Protein AF-A0A0F2L4U0-F1 (afdb_monomer_lite)

pLDDT: mean 72.51, std 15.48, range [30.36, 92.69]

Foldseek 3Di:
DADPVPRDPQWDDDPQWIARPPPRDTPDGDPPDPDPDDDDDDDDDDPDPCVVVVVVVVVVVVVPVPDPDDPVVVVVVVVVVVVVVVVVVLLVVLLVLLVVLCVVVVHDCVLSVQLNVQLVVLQVVCVVVVHDDPSNLSSLLSSVLSCQAVLAQDDSVNSVVVCVVVVDDDDPVSSVVSNVVSPRDHDPLSNVLNNLLVVCCVPPPPCSVVVSVVVNVVVVVVVVVD

Secondary structure (DSSP, 8-state):
---TTT----EEEETTEEEETTT--EEEE---------PPP--S------HHHHHHHHHHHHT-TT----HHHHHHHHHHHHHHHHHHHHHHHHHHHHHHHHHHTT--HHHHHHHHHHHHHHHHHHHHTT----HHHHHHHHHHHHHHHTT-S--HHHHHHHHHHTT----HHHHHHHHHHHT----HHHHHHHHHHHHHHHHHGGGHHHHHHHHHHHHHHHHT--

Radius of gyration: 28.31 Å; chains: 1; bounding box: 65×51×81 Å

Structure (mmCIF, N/CA/C/O backbone):
data_AF-A0A0F2L4U0-F1
#
_entry.id   AF-A0A0F2L4U0-F1
#
loop_
_atom_site.group_PDB
_atom_site.id
_atom_site.type_symbol
_atom_site.label_atom_id
_atom_site.label_alt_id
_atom_site.label_comp_id
_atom_site.label_asym_id
_atom_site.label_entity_id
_atom_site.label_seq_id
_atom_site.pdbx_PDB_ins_code
_atom_site.Cartn_x
_atom_site.Cartn_y
_atom_site.Cartn_z
_atom_site.occupancy
_atom_site.B_iso_or_equiv
_atom_site.auth_seq_id
_atom_site.auth_comp_id
_atom_site.auth_asym_id
_atom_site.auth_atom_id
_atom_site.pdbx_PDB_model_num
ATOM 1 N N . MET A 1 1 ? -24.980 24.836 -33.279 1.00 62.53 1 MET A N 1
ATOM 2 C CA . MET A 1 1 ? -24.714 24.004 -32.081 1.00 62.53 1 MET A CA 1
ATOM 3 C C . MET A 1 1 ? -26.030 23.866 -31.311 1.00 62.53 1 MET A C 1
ATOM 5 O O . MET A 1 1 ? -26.789 24.826 -31.326 1.00 62.53 1 MET A O 1
ATOM 9 N N . LYS A 1 2 ? -26.363 22.704 -30.733 1.00 71.06 2 LYS A N 1
ATOM 10 C CA . LYS A 1 2 ? -27.564 22.534 -29.884 1.00 71.06 2 LYS A CA 1
ATOM 11 C C . LYS A 1 2 ? -27.127 22.334 -28.439 1.00 71.06 2 LYS A C 1
ATOM 13 O O . LYS A 1 2 ? -26.113 21.680 -28.207 1.00 71.06 2 LYS A O 1
ATOM 18 N N . CYS A 1 3 ? -27.866 22.897 -27.492 1.00 70.38 3 CYS A N 1
ATOM 19 C CA . CYS A 1 3 ? -27.569 22.736 -26.079 1.00 70.38 3 CYS A CA 1
ATOM 20 C C . CYS A 1 3 ? -27.721 21.251 -25.702 1.00 70.38 3 CYS A C 1
ATOM 22 O O . CYS A 1 3 ? -28.792 20.691 -25.938 1.00 70.38 3 CYS A O 1
ATOM 24 N N . PRO A 1 4 ? -26.703 20.600 -25.115 1.00 67.50 4 PRO A N 1
ATOM 25 C CA . PRO A 1 4 ? -26.786 19.194 -24.718 1.00 67.50 4 PRO A CA 1
ATOM 26 C C . PRO A 1 4 ? -27.789 18.953 -23.581 1.00 67.50 4 PRO A C 1
ATOM 28 O O . PRO A 1 4 ? -28.214 17.821 -23.384 1.00 67.50 4 PRO A O 1
ATOM 31 N N . TYR A 1 5 ? -28.184 20.006 -22.858 1.00 69.56 5 TYR A N 1
ATOM 32 C CA . TYR A 1 5 ? -29.100 19.907 -21.723 1.00 69.56 5 TYR A CA 1
ATOM 33 C C . TYR A 1 5 ? -30.570 20.106 -22.112 1.00 69.56 5 TYR A C 1
ATOM 35 O O . TYR A 1 5 ? -31.422 19.360 -21.645 1.00 69.56 5 TYR A O 1
ATOM 43 N N . CYS A 1 6 ? -30.883 21.080 -22.975 1.00 77.94 6 CYS A N 1
ATOM 44 C CA . CYS A 1 6 ? -32.271 21.386 -23.358 1.00 77.94 6 CYS A CA 1
ATOM 45 C C . CYS A 1 6 ? -32.578 21.199 -24.853 1.00 77.94 6 CYS A C 1
ATOM 47 O O . CYS A 1 6 ? -33.705 21.419 -25.285 1.00 77.94 6 CYS A O 1
ATOM 49 N N . GLY A 1 7 ? -31.585 20.849 -25.674 1.00 73.75 7 GLY A N 1
ATOM 50 C CA . GLY A 1 7 ? -31.742 20.653 -27.118 1.00 73.75 7 GLY A CA 1
ATOM 51 C C . GLY A 1 7 ? -31.930 21.935 -27.940 1.00 73.75 7 GLY A C 1
ATOM 52 O O . GLY A 1 7 ? -31.966 21.856 -29.171 1.00 73.75 7 GLY A O 1
ATOM 53 N N . SER A 1 8 ? -32.017 23.109 -27.301 1.00 78.12 8 SER A N 1
ATOM 54 C CA . SER A 1 8 ? -32.218 24.385 -27.994 1.00 78.12 8 SER A CA 1
ATOM 55 C C . SER A 1 8 ? -31.032 24.751 -28.888 1.00 78.12 8 SER A C 1
ATOM 57 O O . SER A 1 8 ? -29.870 24.584 -28.516 1.00 78.12 8 SER A O 1
ATOM 59 N N . SER A 1 9 ? -31.325 25.285 -30.074 1.00 79.81 9 SER A N 1
ATOM 60 C CA . SER A 1 9 ? -30.334 25.834 -31.004 1.00 79.81 9 SER A CA 1
ATOM 61 C C . SER A 1 9 ? -29.998 27.306 -30.740 1.00 79.81 9 SER A C 1
ATOM 63 O O . SER A 1 9 ? -29.170 27.871 -31.453 1.00 79.81 9 SER A O 1
ATOM 65 N N . ARG A 1 10 ? -30.637 27.944 -29.750 1.00 76.50 10 ARG A N 1
ATOM 66 C CA . ARG A 1 10 ? -30.435 29.358 -29.401 1.00 76.50 10 ARG A CA 1
ATOM 67 C C . ARG A 1 10 ? -29.317 29.497 -28.368 1.00 76.50 10 ARG A C 1
ATOM 69 O O . ARG A 1 10 ? -29.546 29.493 -27.157 1.00 76.50 10 ARG A O 1
ATOM 76 N N . ILE A 1 11 ? -28.090 29.583 -28.869 1.00 80.69 11 ILE A N 1
ATOM 77 C CA . ILE A 1 11 ? -26.868 29.767 -28.079 1.00 80.69 11 ILE A CA 1
ATOM 78 C C . ILE A 1 11 ? -26.208 31.071 -28.526 1.00 80.69 11 ILE A C 1
ATOM 80 O O . ILE A 1 11 ? -26.081 31.306 -29.726 1.00 80.69 11 ILE A O 1
ATOM 84 N N . ILE A 1 12 ? -25.804 31.902 -27.566 1.00 80.06 12 ILE A N 1
ATOM 85 C CA . ILE A 1 12 ? -25.093 33.166 -27.797 1.00 80.06 12 ILE A CA 1
ATOM 86 C C . ILE A 1 12 ? -23.721 33.139 -27.139 1.00 80.06 12 ILE A C 1
ATOM 88 O O . ILE A 1 12 ? -23.516 32.461 -26.134 1.00 80.06 12 ILE A O 1
ATOM 92 N N . GLU A 1 13 ? -22.786 33.890 -27.706 1.00 75.88 13 GLU A N 1
ATOM 93 C CA . GLU A 1 13 ? -21.463 34.102 -27.130 1.00 75.88 13 GLU A CA 1
ATOM 94 C C . GLU A 1 13 ? -21.464 35.388 -26.302 1.00 75.88 13 GLU A C 1
ATOM 96 O O . GLU A 1 13 ? -21.873 36.445 -26.791 1.00 75.88 13 GLU A O 1
ATOM 101 N N . ARG A 1 14 ? -21.026 35.300 -25.045 1.00 70.25 14 ARG A N 1
ATOM 102 C CA . ARG A 1 14 ? -20.743 36.460 -24.192 1.00 70.25 14 ARG A CA 1
ATOM 103 C C . ARG A 1 14 ? -19.475 36.199 -23.391 1.00 70.25 14 ARG A C 1
ATOM 105 O O . ARG A 1 14 ? -19.330 35.130 -22.807 1.00 70.25 14 ARG A O 1
ATOM 112 N N . ASP A 1 15 ? -18.561 37.164 -23.403 1.00 63.53 15 ASP A N 1
ATOM 113 C CA . ASP A 1 15 ? -17.305 37.148 -22.640 1.00 63.53 15 ASP A CA 1
ATOM 114 C C . ASP A 1 15 ? -16.473 35.857 -22.816 1.00 63.53 15 ASP A C 1
ATOM 116 O O . ASP A 1 15 ? -15.934 35.297 -21.863 1.00 63.53 15 ASP A O 1
ATOM 120 N N . GLY A 1 16 ? -16.386 35.355 -24.056 1.00 65.19 16 GLY A N 1
ATOM 121 C CA . GLY A 1 16 ? -15.606 34.157 -24.403 1.00 65.19 16 GLY A CA 1
ATOM 122 C C . GLY A 1 16 ? -16.233 32.832 -23.956 1.00 65.19 16 GLY A C 1
ATOM 123 O O . GLY A 1 16 ? -15.560 31.795 -23.942 1.00 65.19 16 GLY A O 1
ATOM 124 N N . GLN A 1 17 ? -17.514 32.849 -23.580 1.00 69.69 17 GLN A N 1
ATOM 125 C CA . GLN A 1 17 ? -18.285 31.677 -23.179 1.00 69.69 17 GLN A CA 1
ATOM 126 C C . GLN A 1 17 ? -19.559 31.550 -24.020 1.00 69.69 17 GLN A C 1
ATOM 128 O O . GLN A 1 17 ? -20.260 32.531 -24.281 1.00 69.69 17 GLN A O 1
ATOM 133 N N . TYR A 1 18 ? -19.891 30.320 -24.417 1.00 77.62 18 TYR A N 1
ATOM 134 C CA . TYR A 1 18 ? -21.170 30.025 -25.058 1.00 77.62 18 TYR A CA 1
ATOM 135 C C . TYR A 1 18 ? -22.242 29.761 -24.007 1.00 77.62 18 TYR A C 1
ATOM 137 O O . TYR A 1 18 ? -22.117 28.847 -23.189 1.00 77.62 18 TYR A O 1
ATOM 145 N N . VAL A 1 19 ? -23.319 30.538 -24.057 1.00 76.38 19 VAL A N 1
ATOM 146 C CA . VAL A 1 19 ? -24.446 30.448 -23.128 1.00 76.38 19 VAL A CA 1
ATOM 147 C C . VAL A 1 19 ? -25.712 30.130 -23.908 1.00 76.38 19 VAL A C 1
ATOM 149 O O . VAL A 1 19 ? -26.048 30.792 -24.892 1.00 76.38 19 VAL A O 1
ATOM 152 N N . CYS A 1 20 ? -26.435 29.099 -23.478 1.00 82.12 20 CYS A N 1
ATOM 153 C CA . CYS A 1 20 ? -27.761 28.830 -24.020 1.00 82.12 20 CYS A CA 1
ATOM 154 C C . CYS A 1 20 ? -28.767 29.822 -23.429 1.00 82.12 20 CYS A C 1
ATOM 156 O O . CYS A 1 20 ? -28.905 29.889 -22.211 1.00 82.12 20 CYS A O 1
ATOM 158 N N . ILE A 1 21 ? -29.491 30.555 -24.278 1.00 79.94 21 ILE A N 1
ATOM 159 C CA . ILE A 1 21 ? -30.465 31.560 -23.817 1.00 79.94 21 ILE A CA 1
ATOM 160 C C . ILE A 1 21 ? -31.602 30.892 -23.037 1.00 79.94 21 ILE A C 1
ATOM 162 O O . ILE A 1 21 ? -32.032 31.404 -22.010 1.00 79.94 21 ILE A O 1
ATOM 166 N N . ASP A 1 22 ? -32.062 29.730 -23.503 1.00 74.81 22 ASP A N 1
ATOM 167 C CA . ASP A 1 22 ? -33.310 29.142 -23.012 1.00 74.81 22 ASP A CA 1
ATOM 168 C C . ASP A 1 22 ? -33.152 28.381 -21.685 1.00 74.81 22 ASP A C 1
ATOM 170 O O . ASP A 1 22 ? -34.122 28.221 -20.953 1.00 74.81 22 ASP A O 1
ATOM 174 N N . CYS A 1 23 ? -31.949 27.900 -21.356 1.00 77.31 23 CYS A N 1
ATOM 175 C CA . CYS A 1 23 ? -31.693 27.179 -20.096 1.00 77.31 23 CYS A CA 1
ATOM 176 C C . CYS A 1 23 ? -30.562 27.780 -19.252 1.00 77.31 23 CYS A C 1
ATOM 178 O O . CYS A 1 23 ? -30.191 27.201 -18.235 1.00 77.31 23 CYS A O 1
ATOM 180 N N . ALA A 1 24 ? -29.996 28.911 -19.688 1.00 74.56 24 ALA A N 1
ATOM 181 C CA . ALA A 1 24 ? -28.894 29.628 -19.045 1.00 74.56 24 ALA A CA 1
ATOM 182 C C . ALA A 1 24 ? -27.635 28.782 -18.757 1.00 74.56 24 ALA A C 1
ATOM 184 O O . ALA A 1 24 ? -26.745 29.215 -18.025 1.00 74.56 24 ALA A O 1
ATOM 185 N N . SER A 1 25 ? -27.519 27.584 -19.340 1.00 70.62 25 SER A N 1
ATOM 186 C CA . SER A 1 25 ? -26.360 26.722 -19.133 1.00 70.62 25 SER A CA 1
ATOM 187 C C . SER A 1 25 ? -25.150 27.280 -19.880 1.00 70.62 25 SER A C 1
ATOM 189 O O . SER A 1 25 ? -25.205 27.465 -21.103 1.00 70.62 25 SER A O 1
ATOM 191 N N . VAL A 1 26 ? -24.053 27.495 -19.156 1.00 72.19 26 VAL A N 1
ATOM 192 C CA . VAL A 1 26 ? -22.752 27.869 -19.716 1.00 72.19 26 VAL A CA 1
ATOM 193 C C . VAL A 1 26 ? -22.072 26.609 -20.250 1.00 72.19 26 VAL A C 1
ATOM 195 O O . VAL A 1 26 ? -21.791 25.675 -19.502 1.00 72.19 26 VAL A O 1
ATOM 198 N N . LEU A 1 27 ? -21.821 26.563 -21.556 1.00 70.12 27 LEU A N 1
ATOM 199 C CA . LEU A 1 27 ? -21.337 25.376 -22.273 1.00 70.12 27 LEU A CA 1
ATOM 200 C C . LEU A 1 27 ? -19.794 25.289 -22.341 1.00 70.12 27 LEU A C 1
ATOM 202 O O . LEU A 1 27 ? -19.257 24.384 -22.976 1.00 70.12 27 LEU A O 1
ATOM 206 N N . SER A 1 28 ? -19.099 26.153 -21.589 1.00 60.34 28 SER A N 1
ATOM 207 C CA . SER A 1 28 ? -17.636 26.319 -21.455 1.00 60.34 28 SER A CA 1
ATOM 208 C C . SER A 1 28 ? -16.923 27.096 -22.577 1.00 60.34 28 SER A C 1
ATOM 210 O O . SER A 1 28 ? -17.498 27.384 -23.627 1.00 60.34 28 SER A O 1
ATOM 212 N N . SER A 1 29 ? -15.705 27.549 -22.253 1.00 47.72 29 SER A N 1
ATOM 213 C CA . SER A 1 29 ? -14.960 28.642 -22.888 1.00 47.72 29 SER A CA 1
ATOM 214 C C . SER A 1 29 ? -14.299 28.275 -24.213 1.00 47.72 29 SER A C 1
ATOM 216 O O . SER A 1 29 ? -13.839 27.149 -24.407 1.00 47.72 29 SER A O 1
ATOM 218 N N . VAL A 1 30 ? -14.171 29.276 -25.085 1.00 42.69 30 VAL A N 1
ATOM 219 C CA . VAL A 1 30 ? -13.454 29.188 -26.361 1.00 42.69 30 VAL A CA 1
ATOM 220 C C . VAL A 1 30 ? -11.962 28.948 -26.103 1.00 42.69 30 VAL A C 1
ATOM 222 O O . VAL A 1 30 ? -11.174 29.880 -25.972 1.00 42.69 30 VAL A O 1
ATOM 225 N N . TYR A 1 31 ? -11.540 27.685 -26.051 1.00 37.88 31 TYR A N 1
ATOM 226 C CA . TYR A 1 31 ? -10.169 27.359 -26.426 1.00 37.88 31 TYR A CA 1
ATOM 227 C C . TYR A 1 31 ? -10.103 27.423 -27.949 1.00 37.88 31 TYR A C 1
ATOM 229 O O . TYR A 1 31 ? -10.535 26.500 -28.640 1.00 37.88 31 TYR A O 1
ATOM 237 N N . VAL A 1 32 ? -9.579 28.537 -28.465 1.00 41.19 32 VAL A N 1
ATOM 238 C CA . VAL A 1 32 ? -9.127 28.634 -29.853 1.00 41.19 32 VAL A CA 1
ATOM 239 C C . VAL A 1 32 ? -7.965 27.656 -29.999 1.00 41.19 32 VAL A C 1
ATOM 241 O O . VAL A 1 32 ? -6.822 27.961 -29.674 1.00 41.19 32 VAL A O 1
ATOM 244 N N . TYR A 1 33 ? -8.266 26.441 -30.442 1.00 33.91 33 TYR A N 1
ATOM 245 C CA . TYR A 1 33 ? -7.286 25.695 -31.206 1.00 33.91 33 TYR A CA 1
ATOM 246 C C . TYR A 1 33 ? -7.285 26.311 -32.598 1.00 33.91 33 TYR A C 1
ATOM 248 O O . TYR A 1 33 ? -8.273 26.193 -33.325 1.00 33.91 33 TYR A O 1
ATOM 256 N N . ASP A 1 34 ? -6.172 26.944 -32.965 1.00 33.03 34 ASP A N 1
ATOM 257 C CA . ASP A 1 34 ? -5.812 27.096 -34.368 1.00 33.03 34 ASP A CA 1
ATOM 258 C C . ASP A 1 34 ? -5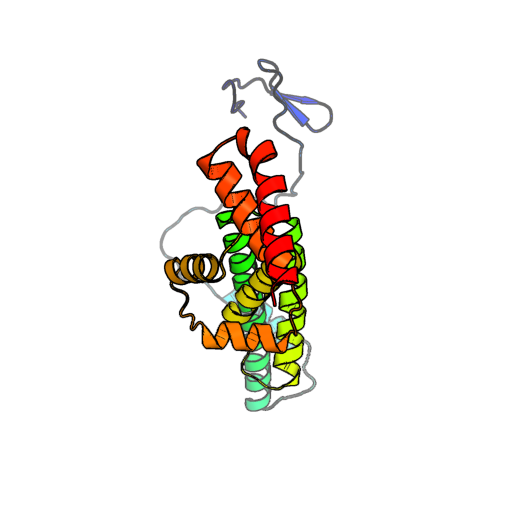.845 25.701 -34.992 1.00 33.03 34 ASP A C 1
ATOM 260 O O . ASP A 1 34 ? -4.987 24.843 -34.767 1.00 33.03 34 ASP A O 1
ATOM 264 N N . THR A 1 35 ? -6.921 25.448 -35.723 1.00 36.53 35 THR A N 1
ATOM 265 C CA . THR A 1 35 ? -7.100 24.242 -36.504 1.00 36.53 35 THR A CA 1
ATOM 266 C C . THR A 1 35 ? -6.466 24.499 -37.860 1.00 36.53 35 THR A C 1
ATOM 268 O O . THR A 1 35 ? -7.042 25.160 -38.719 1.00 36.53 35 THR A O 1
ATOM 271 N N . TYR A 1 36 ? -5.315 23.872 -38.110 1.00 30.36 36 TYR A N 1
ATOM 272 C CA . TYR A 1 36 ? -5.173 23.239 -39.415 1.00 30.36 36 TYR A CA 1
ATOM 273 C C . TYR A 1 36 ? -6.180 22.089 -39.444 1.00 30.36 36 TYR A C 1
ATOM 275 O O . TYR A 1 36 ? -5.944 20.983 -38.964 1.00 30.36 36 TYR A O 1
ATOM 283 N N . THR A 1 37 ? -7.364 22.428 -39.936 1.00 40.00 37 THR A N 1
ATOM 284 C CA . THR A 1 37 ? -8.331 21.498 -40.494 1.00 40.00 37 THR A CA 1
ATOM 285 C C . THR A 1 37 ? -7.631 20.689 -41.577 1.00 40.00 37 THR A C 1
ATOM 287 O O . THR A 1 37 ? -7.083 21.274 -42.498 1.00 40.00 37 THR A O 1
ATOM 290 N N . GLN A 1 38 ? -7.669 19.362 -41.489 1.00 32.50 38 GLN A N 1
ATOM 291 C CA . GLN A 1 38 ? -8.234 18.540 -42.558 1.00 32.50 38 GLN A CA 1
ATOM 292 C C . GLN A 1 38 ? -8.811 17.271 -41.937 1.00 32.50 38 GLN A C 1
ATOM 294 O O . GLN A 1 38 ? -8.172 16.577 -41.149 1.00 32.50 38 GLN A O 1
ATOM 299 N N . ALA A 1 39 ? -10.077 17.043 -42.264 1.00 33.19 39 ALA A N 1
ATOM 300 C CA . ALA A 1 39 ? -10.832 15.858 -41.934 1.00 33.19 39 ALA A CA 1
ATOM 301 C C . ALA A 1 39 ? -10.110 14.596 -42.420 1.00 33.19 39 ALA A C 1
ATOM 303 O O . ALA A 1 39 ? -9.600 14.557 -43.538 1.00 33.19 39 ALA A O 1
ATOM 304 N N . SER A 1 40 ? -10.145 13.545 -41.607 1.00 35.88 40 SER A N 1
ATOM 305 C CA . SER A 1 40 ? -9.952 12.186 -42.099 1.00 35.88 40 SER A CA 1
ATOM 306 C C . SER A 1 40 ? -11.183 11.786 -42.915 1.00 35.88 40 SER A C 1
ATOM 308 O O . SER A 1 40 ? -12.285 11.784 -42.356 1.00 35.88 40 SER A O 1
ATOM 310 N N . PRO A 1 41 ? -11.049 11.364 -44.179 1.00 38.88 41 PRO A N 1
ATOM 311 C CA . PRO A 1 41 ? -11.976 10.400 -44.723 1.00 38.88 41 PRO A CA 1
ATOM 312 C C . PRO A 1 41 ? -11.525 9.015 -44.245 1.00 38.88 41 PRO A C 1
ATOM 314 O O . PRO A 1 41 ? -10.389 8.597 -44.460 1.00 38.88 41 PRO A O 1
ATOM 317 N N . LEU A 1 42 ? -12.419 8.299 -43.566 1.00 49.62 42 LEU A N 1
ATOM 318 C CA . LEU A 1 42 ? -12.318 6.848 -43.465 1.00 49.62 42 LEU A CA 1
ATOM 319 C C . LEU A 1 42 ? -12.436 6.288 -44.886 1.00 49.62 42 LEU A C 1
ATOM 321 O O . LEU A 1 42 ? -13.525 6.298 -45.455 1.00 49.62 42 LEU A O 1
ATOM 325 N N . TYR A 1 43 ? -11.326 5.799 -45.433 1.00 31.36 43 TYR A N 1
ATOM 326 C CA . TYR A 1 43 ? -11.332 4.802 -46.493 1.00 31.36 43 TYR A CA 1
ATOM 327 C C . TYR A 1 43 ? -10.451 3.625 -46.091 1.00 31.36 43 TYR A C 1
ATOM 329 O O . TYR A 1 43 ? -9.381 3.772 -45.502 1.00 31.36 43 TYR A O 1
ATOM 337 N N . ASN A 1 44 ? -11.002 2.448 -46.361 1.00 46.00 44 ASN A N 1
ATOM 338 C CA . ASN A 1 44 ? -10.378 1.151 -46.211 1.00 46.00 44 ASN A CA 1
ATOM 339 C C . ASN A 1 44 ? -9.113 1.043 -47.074 1.00 46.00 44 ASN A C 1
ATOM 341 O O . ASN A 1 44 ? -9.054 1.635 -48.146 1.00 46.00 44 ASN A O 1
ATOM 345 N N . SER A 1 45 ? -8.180 0.211 -46.595 1.00 48.12 45 SER A N 1
ATOM 346 C CA . SER A 1 45 ? -6.993 -0.305 -47.291 1.00 48.12 45 SER A CA 1
ATOM 347 C C . SER A 1 45 ? -6.063 0.743 -47.903 1.00 48.12 45 SER A C 1
ATOM 349 O O . SER A 1 45 ? -6.200 1.057 -49.073 1.00 48.12 45 SER A O 1
ATOM 351 N N . ASP A 1 46 ? -5.060 1.170 -47.140 1.00 38.12 46 ASP A N 1
ATOM 352 C CA . ASP A 1 46 ? -3.749 1.532 -47.680 1.00 38.12 46 ASP A CA 1
ATOM 353 C C . ASP A 1 46 ? -2.693 1.246 -46.608 1.00 38.12 46 ASP A C 1
ATOM 355 O O . ASP A 1 46 ? -2.905 1.476 -45.412 1.00 38.12 46 ASP A O 1
ATOM 359 N N . GLU A 1 47 ? -1.580 0.652 -47.027 1.00 44.81 47 GLU A N 1
ATOM 360 C CA . GLU A 1 47 ? -0.428 0.375 -46.178 1.00 44.81 47 GLU A CA 1
ATOM 361 C C . GLU A 1 47 ? 0.004 1.646 -45.439 1.00 44.81 47 GLU A C 1
ATOM 363 O O . GLU A 1 47 ? 0.110 2.727 -46.017 1.00 44.81 47 GLU A O 1
ATOM 368 N N . ILE A 1 48 ? 0.263 1.518 -44.137 1.00 43.62 48 ILE A N 1
ATOM 369 C CA . ILE A 1 48 ? 0.770 2.617 -43.316 1.00 43.62 48 ILE A CA 1
ATOM 370 C C . ILE A 1 48 ? 2.134 3.027 -43.886 1.00 43.62 48 ILE A C 1
ATOM 372 O O . ILE A 1 48 ? 3.134 2.354 -43.632 1.00 43.62 48 ILE A O 1
ATOM 376 N N . ASP A 1 49 ? 2.192 4.128 -44.639 1.00 50.84 49 ASP A N 1
ATOM 377 C CA . ASP A 1 49 ? 3.459 4.658 -45.129 1.00 50.84 49 ASP A CA 1
ATOM 378 C C . ASP A 1 49 ? 4.273 5.201 -43.943 1.00 50.84 49 ASP A C 1
ATOM 380 O O . ASP A 1 49 ? 4.008 6.259 -43.368 1.00 50.84 49 ASP A O 1
ATOM 384 N N . LEU A 1 50 ? 5.281 4.423 -43.546 1.00 51.88 50 LEU A N 1
ATOM 385 C CA . LEU A 1 50 ? 6.208 4.724 -42.456 1.00 51.88 50 LEU A CA 1
ATOM 386 C C . LEU A 1 50 ? 7.206 5.834 -42.825 1.00 51.88 50 LEU A C 1
ATOM 388 O O . LEU A 1 50 ? 8.020 6.232 -41.981 1.00 51.88 50 LEU A O 1
ATOM 392 N N . SER A 1 51 ? 7.196 6.342 -44.061 1.00 57.97 51 SER A N 1
ATOM 393 C CA . SER A 1 51 ? 8.150 7.341 -44.547 1.00 57.97 51 SER A CA 1
ATOM 394 C C . SER A 1 51 ? 8.237 8.643 -43.714 1.00 57.97 51 SER A C 1
ATOM 396 O O . SER A 1 51 ? 9.345 9.183 -43.609 1.00 57.97 51 SER A O 1
ATOM 398 N N . PRO A 1 52 ? 7.198 9.129 -42.995 1.00 56.56 52 PRO A N 1
ATOM 399 C CA . PRO A 1 52 ? 7.328 10.264 -42.071 1.00 56.56 52 PRO A CA 1
ATOM 400 C C . PRO A 1 52 ? 8.169 9.936 -40.825 1.00 56.56 52 PRO A C 1
ATOM 402 O O . PRO A 1 52 ? 8.974 10.759 -40.376 1.00 56.56 52 PRO A O 1
ATOM 405 N N . ILE A 1 53 ? 8.039 8.713 -40.295 1.00 55.47 53 ILE A N 1
ATOM 406 C CA . ILE A 1 53 ? 8.841 8.214 -39.167 1.00 55.47 53 ILE A CA 1
ATOM 407 C C . ILE A 1 53 ? 10.292 8.044 -39.625 1.00 55.47 53 ILE A C 1
ATOM 409 O O . ILE A 1 53 ? 11.211 8.502 -38.942 1.00 55.47 53 ILE A O 1
ATOM 413 N N . TRP A 1 54 ? 10.503 7.485 -40.821 1.00 51.16 54 TRP A N 1
ATOM 414 C CA . TRP A 1 54 ? 11.832 7.336 -41.419 1.00 51.16 54 TRP A CA 1
ATOM 415 C C . TRP A 1 54 ? 12.511 8.678 -41.695 1.00 51.16 54 TRP A C 1
ATOM 417 O O . TRP A 1 54 ? 13.683 8.824 -41.364 1.00 51.16 54 TRP A O 1
ATOM 427 N N . ARG A 1 55 ? 11.791 9.701 -42.175 1.00 56.72 55 ARG A N 1
ATOM 428 C CA . ARG A 1 55 ? 12.342 11.059 -42.368 1.00 56.72 55 ARG A CA 1
ATOM 429 C C . ARG A 1 55 ? 12.712 11.741 -41.050 1.00 56.72 55 ARG A C 1
ATOM 431 O O . ARG A 1 55 ? 13.711 12.457 -40.994 1.00 56.72 55 ARG A O 1
ATOM 438 N N . SER A 1 56 ? 11.945 11.528 -39.979 1.00 52.84 56 SER A N 1
ATOM 439 C CA . SER A 1 56 ? 12.281 12.049 -38.644 1.00 52.84 56 SER A CA 1
ATOM 440 C C . SER A 1 56 ? 13.508 11.346 -38.050 1.00 52.84 56 SER A C 1
ATOM 442 O O . SER A 1 56 ? 14.364 11.982 -37.426 1.00 52.84 56 SER A O 1
ATOM 444 N N . VAL A 1 57 ? 13.630 10.039 -38.285 1.00 52.09 57 VAL A N 1
ATOM 445 C CA . VAL A 1 57 ? 14.813 9.244 -37.933 1.00 52.09 57 VAL A CA 1
ATOM 446 C C . VAL A 1 57 ? 16.029 9.677 -38.765 1.00 52.09 57 VAL A C 1
ATOM 448 O O . VAL A 1 57 ? 17.081 9.940 -38.190 1.00 52.09 57 VAL A O 1
ATOM 451 N N . GLU A 1 58 ? 15.894 9.876 -40.077 1.00 50.22 58 GLU A N 1
ATOM 452 C CA . GLU A 1 58 ? 16.969 10.357 -40.956 1.00 50.22 58 GLU A CA 1
ATOM 453 C C . GLU A 1 58 ? 17.459 11.761 -40.593 1.00 50.22 58 GLU A C 1
ATOM 455 O O . GLU A 1 58 ? 18.667 11.988 -40.556 1.00 50.22 58 GLU A O 1
ATOM 460 N N . ARG A 1 59 ? 16.561 12.707 -40.279 1.00 55.62 59 ARG A N 1
ATOM 461 C CA . ARG A 1 59 ? 16.957 14.059 -39.833 1.00 55.62 59 ARG A CA 1
ATOM 462 C C . ARG A 1 59 ? 17.724 14.031 -38.512 1.00 55.62 59 ARG A C 1
ATOM 464 O O . ARG A 1 59 ? 18.629 14.837 -38.318 1.00 55.62 59 ARG A O 1
ATOM 471 N N . SER A 1 60 ? 17.389 13.087 -37.633 1.00 54.56 60 SER A N 1
ATOM 472 C CA . SER A 1 60 ? 18.097 12.867 -36.366 1.00 54.56 60 SER A CA 1
ATOM 473 C C . SER A 1 60 ? 19.468 12.211 -36.571 1.00 54.56 60 SER A C 1
ATOM 475 O O . SER A 1 60 ? 20.367 12.409 -35.763 1.00 54.56 60 SER A O 1
ATOM 477 N N . ILE A 1 61 ? 19.635 11.438 -37.650 1.00 51.62 61 ILE A N 1
ATOM 478 C CA . ILE A 1 61 ? 20.889 10.758 -38.006 1.00 51.62 61 ILE A CA 1
ATOM 479 C C . ILE A 1 61 ? 21.839 11.693 -38.770 1.00 51.62 61 ILE A C 1
ATOM 481 O O . ILE A 1 61 ? 23.043 11.653 -38.537 1.00 51.62 61 ILE A O 1
ATOM 485 N N . LYS A 1 62 ? 21.323 12.560 -39.653 1.00 49.62 62 LYS A N 1
ATOM 486 C CA . LYS A 1 62 ? 22.137 13.454 -40.502 1.00 49.62 62 LYS A CA 1
ATOM 487 C C . LYS A 1 62 ? 22.800 14.617 -39.748 1.00 49.62 62 LYS A C 1
ATOM 489 O O . LYS A 1 62 ? 23.727 15.213 -40.287 1.00 49.62 62 LYS A O 1
ATOM 494 N N . LYS A 1 63 ? 22.363 14.941 -38.523 1.00 49.91 63 LYS A N 1
ATOM 495 C CA . LYS A 1 63 ? 22.956 16.029 -37.719 1.00 49.91 63 LYS A CA 1
ATOM 496 C C . LYS A 1 63 ? 24.261 15.656 -36.995 1.00 49.91 63 LYS A C 1
ATOM 498 O O . LYS A 1 63 ? 24.989 16.567 -36.629 1.00 49.91 63 LYS A O 1
ATOM 503 N N . ASP A 1 64 ? 24.606 14.368 -36.888 1.00 45.72 64 ASP A N 1
ATOM 504 C CA . ASP A 1 64 ? 25.832 13.884 -36.221 1.00 45.72 64 ASP A CA 1
ATOM 505 C C . ASP A 1 64 ? 26.790 13.192 -37.211 1.00 45.72 64 ASP A C 1
ATOM 507 O O . ASP A 1 64 ? 27.234 12.057 -37.025 1.00 45.72 64 ASP A O 1
ATOM 511 N N . ASN A 1 65 ? 27.126 13.878 -38.305 1.00 44.09 65 ASN A N 1
ATOM 512 C CA . ASN A 1 65 ? 28.003 13.347 -39.356 1.00 44.09 65 ASN A CA 1
ATOM 513 C C . ASN A 1 65 ? 29.494 13.220 -38.968 1.00 44.09 65 ASN A C 1
ATOM 515 O O . ASN A 1 65 ? 30.316 12.927 -39.832 1.00 44.09 65 ASN A O 1
ATOM 519 N N . SER A 1 66 ? 29.877 13.393 -37.699 1.00 43.38 66 SER A N 1
ATOM 520 C CA . SER A 1 66 ? 31.289 13.344 -37.285 1.00 43.38 66 SER A CA 1
ATOM 521 C C . SER A 1 66 ? 31.755 12.034 -36.650 1.00 43.38 66 SER A C 1
ATOM 523 O O . SER A 1 66 ? 32.947 11.906 -36.388 1.00 43.38 66 SER A O 1
ATOM 525 N N . LEU A 1 67 ? 30.910 11.016 -36.442 1.00 46.25 67 LEU A N 1
ATOM 526 C CA . LEU A 1 67 ? 31.379 9.746 -35.867 1.00 46.25 67 LEU A CA 1
ATOM 527 C C . LEU A 1 67 ? 30.653 8.540 -36.478 1.00 46.25 67 LEU A C 1
ATOM 529 O O . LEU A 1 67 ? 29.553 8.175 -36.063 1.00 46.25 67 LEU A O 1
ATOM 533 N N . LYS A 1 68 ? 31.309 7.856 -37.431 1.00 51.19 68 LYS A N 1
ATOM 534 C CA . LYS A 1 68 ? 30.967 6.482 -37.852 1.00 51.19 68 LYS A CA 1
ATOM 535 C C . LYS A 1 68 ? 31.108 5.536 -36.649 1.00 51.19 68 LYS A C 1
ATOM 537 O O . LYS A 1 68 ? 32.103 4.841 -36.476 1.00 51.19 68 LYS A O 1
ATOM 542 N N . LEU A 1 69 ? 30.102 5.520 -35.781 1.00 52.94 69 LEU A N 1
ATOM 543 C CA . LEU A 1 69 ? 29.963 4.536 -34.717 1.00 52.94 69 LEU A CA 1
ATOM 544 C C . LEU A 1 69 ? 29.737 3.166 -35.371 1.00 52.94 69 LEU A C 1
ATOM 546 O O . LEU A 1 69 ? 28.832 3.023 -36.198 1.00 52.94 69 LEU A O 1
ATOM 550 N N . SER A 1 70 ? 30.555 2.170 -35.008 1.00 70.00 70 SER A N 1
ATOM 551 C CA . SER A 1 70 ? 30.379 0.784 -35.456 1.00 70.00 70 SER A CA 1
ATOM 552 C C . SER A 1 70 ? 28.941 0.317 -35.195 1.00 70.00 70 SER A C 1
ATOM 554 O O . SER A 1 70 ? 28.298 0.771 -34.244 1.00 70.00 70 SER A O 1
ATOM 556 N N . ILE A 1 71 ? 28.420 -0.590 -36.027 1.00 66.50 71 ILE A N 1
ATOM 557 C CA . ILE A 1 71 ? 27.052 -1.137 -35.916 1.00 66.50 71 ILE A CA 1
ATOM 558 C C . ILE A 1 71 ? 26.739 -1.567 -34.469 1.00 66.50 71 ILE A C 1
ATOM 560 O O . ILE A 1 71 ? 25.662 -1.282 -33.953 1.00 66.50 71 ILE A O 1
ATOM 564 N N . TYR A 1 72 ? 27.731 -2.119 -33.765 1.00 61.56 72 TYR A N 1
ATOM 565 C CA . TYR A 1 72 ? 27.648 -2.471 -32.349 1.00 61.56 72 TYR A CA 1
ATOM 566 C C . TYR A 1 72 ? 27.357 -1.280 -31.418 1.00 61.56 72 TYR A C 1
ATOM 568 O O . TYR A 1 72 ? 26.502 -1.367 -30.538 1.00 61.56 72 TYR A O 1
ATOM 576 N N . LYS A 1 73 ? 28.015 -0.128 -31.614 1.00 61.00 73 LYS A N 1
ATOM 577 C CA . LYS A 1 73 ? 27.735 1.091 -30.835 1.00 61.00 73 LYS A CA 1
ATOM 578 C C . LYS A 1 73 ? 26.337 1.644 -31.137 1.00 61.00 73 LYS A C 1
ATOM 580 O O . LYS A 1 73 ? 25.670 2.102 -30.212 1.00 61.00 73 LYS A O 1
ATOM 585 N N . LYS A 1 74 ? 25.859 1.550 -32.386 1.00 68.06 74 LYS A N 1
ATOM 586 C CA . LYS A 1 74 ? 24.477 1.926 -32.751 1.00 68.06 74 LYS A CA 1
ATOM 587 C C . LYS A 1 74 ? 23.446 1.017 -32.074 1.00 68.06 74 LYS A C 1
ATOM 589 O O . LYS A 1 74 ? 22.520 1.526 -31.447 1.00 68.06 74 LYS A O 1
ATOM 594 N N . LEU A 1 75 ? 23.648 -0.300 -32.116 1.00 68.75 75 LEU A N 1
ATOM 595 C CA . LEU A 1 75 ? 22.803 -1.275 -31.416 1.00 68.75 75 LEU A CA 1
ATOM 596 C C . LEU A 1 75 ? 22.802 -1.039 -29.900 1.00 68.75 75 LEU A C 1
ATOM 598 O O . LEU A 1 75 ? 21.742 -1.048 -29.286 1.00 68.75 75 LEU A O 1
ATOM 602 N N . LYS A 1 76 ? 23.956 -0.714 -29.304 1.00 68.50 76 LYS A N 1
ATOM 603 C CA . LYS A 1 76 ? 24.070 -0.366 -27.877 1.00 68.50 76 LYS A CA 1
ATOM 604 C C . LYS A 1 76 ? 23.279 0.896 -27.509 1.00 68.50 76 LYS A C 1
ATOM 606 O O . LYS A 1 76 ? 22.690 0.959 -26.433 1.00 68.50 76 LYS A O 1
ATOM 611 N N . ILE A 1 77 ? 23.244 1.903 -28.385 1.00 69.94 77 ILE A N 1
ATOM 612 C CA . ILE A 1 77 ? 22.438 3.120 -28.183 1.00 69.94 77 ILE A CA 1
ATOM 613 C C . ILE A 1 77 ? 20.941 2.810 -28.305 1.00 69.94 77 ILE A C 1
ATOM 615 O O . ILE A 1 77 ? 20.155 3.306 -27.497 1.00 69.94 77 ILE A O 1
ATOM 619 N N . ILE A 1 78 ? 20.542 1.989 -29.280 1.00 67.88 78 ILE A N 1
ATOM 620 C CA . ILE A 1 78 ? 19.147 1.562 -29.463 1.00 67.88 78 ILE A CA 1
ATOM 621 C C . ILE A 1 78 ? 18.679 0.738 -28.260 1.00 67.88 78 ILE A C 1
ATOM 623 O O . ILE A 1 78 ? 17.650 1.072 -27.683 1.00 67.88 78 ILE A O 1
ATOM 627 N N . ASP A 1 79 ? 19.459 -0.252 -27.818 1.00 67.31 79 ASP A N 1
ATOM 628 C CA . ASP A 1 79 ? 19.183 -1.044 -26.610 1.00 67.31 79 ASP A CA 1
ATOM 629 C C . ASP A 1 79 ? 19.044 -0.134 -25.381 1.00 67.31 79 ASP A C 1
ATOM 631 O O . ASP A 1 79 ? 18.053 -0.204 -24.657 1.00 67.31 79 ASP A O 1
ATOM 635 N N . LYS A 1 80 ? 19.955 0.834 -25.199 1.00 67.12 80 LYS A N 1
ATOM 636 C CA . LYS A 1 80 ? 19.859 1.812 -24.103 1.00 67.12 80 LYS A CA 1
ATOM 637 C C . LYS A 1 80 ? 18.574 2.649 -24.171 1.00 67.12 80 LYS A C 1
ATOM 639 O O . LYS A 1 80 ? 17.958 2.883 -23.135 1.00 67.12 80 LYS A O 1
ATOM 644 N N . ARG A 1 81 ? 18.149 3.084 -25.364 1.00 64.31 81 ARG A N 1
ATOM 645 C CA . ARG A 1 81 ? 16.899 3.848 -25.567 1.00 64.31 81 ARG A CA 1
ATOM 646 C C . ARG A 1 81 ? 15.643 2.996 -25.370 1.00 64.31 81 ARG A C 1
ATOM 648 O O . ARG A 1 81 ? 14.645 3.495 -24.857 1.00 64.31 81 ARG A O 1
ATOM 655 N N . LEU A 1 82 ? 15.666 1.732 -25.784 1.00 62.56 82 LEU A N 1
ATOM 656 C CA . LEU A 1 82 ? 14.555 0.804 -25.570 1.00 62.56 82 LEU A CA 1
ATOM 657 C C . LEU A 1 82 ? 14.410 0.475 -24.083 1.00 62.56 82 LEU A C 1
ATOM 659 O O . LEU A 1 82 ? 13.298 0.515 -23.561 1.00 62.56 82 LEU A O 1
ATOM 663 N N . ARG A 1 83 ? 15.522 0.261 -23.371 1.00 62.94 83 ARG A N 1
ATOM 664 C CA . ARG A 1 83 ? 15.521 0.057 -21.915 1.00 62.94 83 ARG A CA 1
ATOM 665 C C . ARG A 1 83 ? 14.937 1.247 -21.164 1.00 62.94 83 ARG A C 1
ATOM 667 O O . ARG A 1 83 ? 14.034 1.051 -20.361 1.00 62.94 83 ARG A O 1
ATOM 674 N N . THR A 1 84 ? 15.346 2.480 -21.468 1.00 62.88 84 THR A N 1
ATOM 675 C CA . THR A 1 84 ? 14.778 3.666 -20.797 1.00 62.88 84 THR A CA 1
ATOM 676 C C . THR A 1 84 ? 13.280 3.849 -21.073 1.00 62.88 84 THR A C 1
ATOM 678 O O . THR A 1 84 ? 12.528 4.234 -20.172 1.00 62.88 84 THR A O 1
ATOM 681 N N . LYS A 1 85 ? 12.803 3.521 -22.283 1.00 59.62 85 LYS A N 1
ATOM 682 C CA . LYS A 1 85 ? 11.362 3.491 -22.597 1.00 59.62 85 LYS A CA 1
ATOM 683 C C . LYS A 1 85 ? 10.613 2.400 -21.819 1.00 59.62 85 LYS A C 1
ATOM 685 O O . LYS A 1 85 ? 9.545 2.662 -21.276 1.00 59.62 85 LYS A O 1
ATOM 690 N N . HIS A 1 86 ? 11.173 1.198 -21.707 1.00 58.81 86 HIS A N 1
ATOM 691 C CA . HIS A 1 86 ? 10.570 0.125 -20.911 1.00 58.81 86 HIS A CA 1
ATOM 692 C C . HIS A 1 86 ? 10.545 0.438 -19.410 1.00 58.81 86 HIS A C 1
ATOM 694 O O . HIS A 1 86 ? 9.562 0.128 -18.735 1.00 58.81 86 HIS A O 1
ATOM 700 N N . GLU A 1 87 ? 11.586 1.081 -18.884 1.00 66.69 87 GLU A N 1
ATOM 701 C CA . GLU A 1 87 ? 11.648 1.500 -17.483 1.00 66.69 87 GLU A CA 1
ATOM 702 C C . GLU A 1 87 ? 10.604 2.572 -17.163 1.00 66.69 87 GLU A C 1
ATOM 704 O O . GLU A 1 87 ? 9.869 2.439 -16.187 1.00 66.69 87 GLU A O 1
ATOM 709 N N . SER A 1 88 ? 10.491 3.606 -18.001 1.00 75.00 88 SER A N 1
ATOM 710 C CA . SER A 1 88 ? 9.473 4.654 -17.829 1.00 75.00 88 SER A CA 1
ATOM 711 C C . SER A 1 88 ? 8.054 4.086 -17.891 1.00 75.00 88 SER A C 1
ATOM 713 O O . SER A 1 88 ? 7.218 4.426 -17.054 1.00 75.00 88 SER A O 1
ATOM 715 N N . TYR A 1 89 ? 7.804 3.138 -18.794 1.00 78.75 89 TYR A N 1
ATOM 716 C CA . TYR A 1 89 ? 6.529 2.430 -18.865 1.00 78.75 89 TYR A CA 1
ATOM 717 C C . TYR A 1 89 ? 6.253 1.549 -17.632 1.00 78.75 89 TYR A C 1
ATOM 719 O O . TYR A 1 89 ? 5.133 1.514 -17.122 1.00 78.75 89 TYR A O 1
ATOM 727 N N . SER A 1 90 ? 7.273 0.867 -17.107 1.00 81.81 90 SER A N 1
ATOM 728 C CA . SER A 1 90 ? 7.148 0.027 -15.906 1.00 81.81 90 SER A CA 1
ATOM 729 C C . SER A 1 90 ? 6.873 0.858 -14.650 1.00 81.81 90 SER A C 1
ATOM 731 O O . SER A 1 90 ? 6.051 0.473 -13.820 1.00 81.81 90 SER A O 1
ATOM 733 N N . ILE A 1 91 ? 7.506 2.029 -14.537 1.00 86.25 91 ILE A N 1
ATOM 734 C CA . ILE A 1 91 ? 7.244 3.014 -13.478 1.00 86.25 91 ILE A CA 1
ATOM 735 C C . ILE A 1 91 ? 5.814 3.548 -13.581 1.00 86.25 91 ILE A C 1
ATOM 737 O O . ILE A 1 91 ? 5.115 3.616 -12.572 1.00 86.25 91 ILE A O 1
ATOM 741 N N . TYR A 1 92 ? 5.356 3.878 -14.790 1.00 86.81 92 TYR A N 1
ATOM 742 C CA . TYR A 1 92 ? 3.983 4.329 -15.014 1.00 86.81 92 TYR A CA 1
ATOM 743 C C . TYR A 1 92 ? 2.961 3.275 -14.565 1.00 86.81 92 TYR A C 1
ATOM 745 O O . TYR A 1 92 ? 2.089 3.566 -13.748 1.00 86.81 92 TYR A O 1
ATOM 753 N N . ARG A 1 93 ? 3.128 2.019 -14.996 1.00 85.69 93 ARG A N 1
ATOM 754 C CA . ARG A 1 93 ? 2.266 0.905 -14.565 1.00 85.69 93 ARG A CA 1
ATOM 755 C C . ARG A 1 93 ? 2.300 0.669 -13.054 1.00 85.69 93 ARG A C 1
ATOM 757 O O . ARG A 1 93 ? 1.291 0.286 -12.463 1.00 85.69 93 ARG A O 1
ATOM 764 N N . ALA A 1 94 ? 3.445 0.887 -12.412 1.00 88.81 94 ALA A N 1
ATOM 765 C CA . ALA A 1 94 ? 3.556 0.809 -10.961 1.00 88.81 94 ALA A CA 1
ATOM 766 C C . ALA A 1 94 ? 2.761 1.925 -10.262 1.00 88.81 94 ALA A C 1
ATOM 768 O O . ALA A 1 94 ? 2.082 1.652 -9.275 1.00 88.81 94 ALA A O 1
ATOM 769 N N . TYR A 1 95 ? 2.757 3.149 -10.796 1.00 91.81 95 TYR A N 1
ATOM 770 C CA . TYR A 1 95 ? 1.901 4.230 -10.292 1.00 91.81 95 TYR A CA 1
ATOM 771 C C . TYR A 1 95 ? 0.417 3.949 -10.468 1.00 91.81 95 TYR A C 1
ATOM 773 O O . TYR A 1 95 ? -0.360 4.199 -9.547 1.00 91.81 95 TYR A O 1
ATOM 781 N N . GLU A 1 96 ? 0.016 3.382 -11.602 1.00 89.94 96 GLU A N 1
ATOM 782 C CA . GLU A 1 96 ? -1.362 2.926 -11.782 1.00 89.94 96 GLU A CA 1
ATOM 783 C C . GLU A 1 96 ? -1.741 1.839 -10.774 1.00 89.94 96 GLU A C 1
ATOM 785 O O . GLU A 1 96 ? -2.863 1.836 -10.266 1.00 89.94 96 GLU A O 1
ATOM 790 N N . CYS A 1 97 ? -0.812 0.936 -10.446 1.00 89.62 97 CYS A N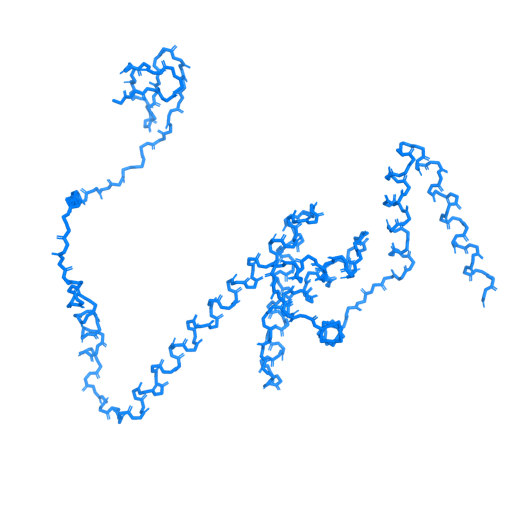 1
ATOM 791 C CA . CYS A 1 97 ? -1.014 -0.072 -9.408 1.00 89.62 97 CYS A CA 1
ATOM 792 C C . CYS A 1 97 ? -1.220 0.574 -8.028 1.00 89.62 97 CYS A C 1
ATOM 794 O O . CYS A 1 97 ? -2.192 0.253 -7.350 1.00 89.62 97 CYS A O 1
ATOM 796 N N . ILE A 1 98 ? -0.374 1.539 -7.647 1.00 92.12 98 ILE A N 1
ATOM 797 C CA . ILE A 1 98 ? -0.504 2.288 -6.384 1.00 92.12 98 ILE A CA 1
ATOM 798 C C . ILE A 1 98 ? -1.868 2.979 -6.301 1.00 92.12 98 ILE 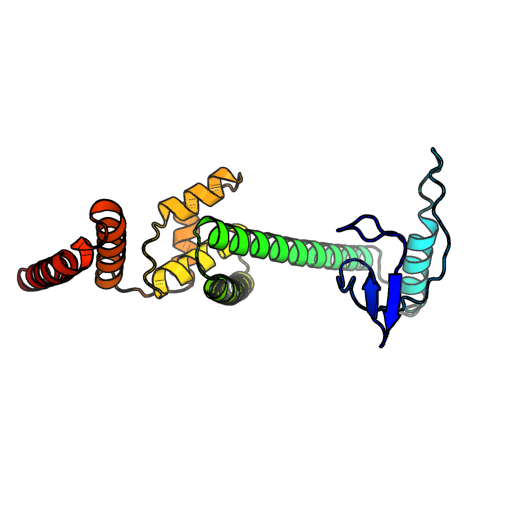A C 1
ATOM 800 O O . ILE A 1 98 ? -2.617 2.752 -5.352 1.00 92.12 98 ILE A O 1
ATOM 804 N N . ASN A 1 99 ? -2.218 3.771 -7.318 1.00 91.94 99 ASN A N 1
ATOM 805 C CA . ASN A 1 99 ? -3.487 4.501 -7.354 1.00 91.94 99 ASN A CA 1
ATOM 806 C C . ASN A 1 99 ? -4.685 3.546 -7.281 1.00 91.94 99 ASN A C 1
ATOM 808 O O . ASN A 1 99 ? -5.673 3.832 -6.611 1.00 91.94 99 ASN A O 1
ATOM 812 N N . PHE A 1 100 ? -4.601 2.404 -7.961 1.00 90.12 100 PHE A N 1
ATOM 813 C CA . PHE A 1 100 ? -5.648 1.393 -7.928 1.00 90.12 100 PHE A CA 1
ATOM 814 C C . PHE A 1 100 ? -5.836 0.794 -6.535 1.00 90.12 100 PHE A C 1
ATOM 816 O O . PHE A 1 100 ? -6.975 0.681 -6.086 1.00 90.12 100 PHE A O 1
ATOM 823 N N . ILE A 1 101 ? -4.751 0.427 -5.846 1.00 89.31 101 ILE A N 1
ATOM 824 C CA . ILE A 1 101 ? -4.833 -0.143 -4.495 1.00 89.31 101 ILE A CA 1
ATOM 825 C C . ILE A 1 101 ? -5.466 0.873 -3.540 1.00 89.31 101 ILE A C 1
ATOM 827 O O . ILE A 1 101 ? -6.406 0.527 -2.833 1.00 89.31 101 ILE A O 1
ATOM 831 N N . VAL A 1 102 ? -5.010 2.129 -3.565 1.00 90.44 102 VAL A N 1
ATOM 832 C CA . VAL A 1 102 ? -5.547 3.204 -2.710 1.00 90.44 102 VAL A CA 1
ATOM 833 C C . VAL A 1 102 ? -7.043 3.410 -2.957 1.00 90.44 102 VAL A C 1
ATOM 835 O O . VAL A 1 102 ? -7.826 3.374 -2.009 1.00 90.44 102 VAL A O 1
ATOM 838 N N . ARG A 1 103 ? -7.462 3.520 -4.225 1.00 89.31 103 ARG A N 1
ATOM 839 C CA . ARG A 1 103 ? -8.881 3.674 -4.594 1.00 89.31 103 ARG A CA 1
ATOM 840 C C . ARG A 1 103 ? -9.728 2.471 -4.190 1.00 89.31 103 ARG A C 1
ATOM 842 O O . ARG A 1 103 ? -10.826 2.651 -3.681 1.00 89.31 103 ARG A O 1
ATOM 849 N N . SER A 1 104 ? -9.215 1.256 -4.381 1.00 86.94 104 SER A N 1
ATOM 850 C CA . SER A 1 104 ? -9.926 0.018 -4.020 1.00 86.94 104 SER A CA 1
ATOM 851 C C . SER A 1 104 ? -10.152 -0.108 -2.514 1.00 86.94 104 SER A C 1
ATOM 853 O O . SER A 1 104 ? -11.094 -0.761 -2.080 1.00 86.94 104 SER A O 1
ATOM 855 N N . LEU A 1 105 ? -9.275 0.503 -1.719 1.00 85.12 105 LEU A N 1
ATOM 856 C CA . LEU A 1 105 ? -9.345 0.510 -0.262 1.00 85.12 105 LEU A CA 1
ATOM 857 C C . LEU A 1 105 ? -10.108 1.719 0.297 1.00 85.12 105 LEU A C 1
ATOM 859 O O . LEU A 1 105 ? -10.285 1.794 1.509 1.00 85.12 105 LEU A O 1
ATOM 863 N N . GLY A 1 106 ? -10.532 2.660 -0.554 1.00 83.69 106 GLY A N 1
ATOM 864 C CA . GLY A 1 106 ? -11.174 3.905 -0.122 1.00 83.69 106 GLY A CA 1
ATOM 865 C C . GLY A 1 106 ? -10.255 4.809 0.707 1.00 83.69 106 GLY A C 1
ATOM 866 O O . GLY A 1 106 ? -10.730 5.542 1.567 1.00 83.69 106 GLY A O 1
ATOM 867 N N . ILE A 1 107 ? -8.940 4.720 0.493 1.00 85.56 107 ILE A N 1
ATOM 868 C CA . ILE A 1 107 ? -7.944 5.542 1.186 1.00 85.56 107 ILE A CA 1
ATOM 869 C C . ILE A 1 107 ? -7.822 6.896 0.465 1.00 85.56 107 ILE A C 1
ATOM 871 O O . ILE A 1 107 ? -7.986 6.970 -0.753 1.00 85.56 107 ILE A O 1
ATOM 875 N N . ASP A 1 108 ? -7.507 7.959 1.206 1.00 85.50 108 ASP A N 1
ATOM 876 C CA . ASP A 1 108 ? -7.280 9.288 0.634 1.00 85.50 108 ASP A CA 1
ATOM 877 C C . ASP A 1 108 ? -6.092 9.318 -0.356 1.00 85.50 108 ASP A C 1
ATOM 879 O O . ASP A 1 108 ? -5.098 8.601 -0.210 1.00 85.50 108 ASP A O 1
ATOM 883 N N . ASN A 1 109 ? -6.183 10.176 -1.375 1.00 88.19 109 ASN A N 1
ATOM 884 C CA . ASN A 1 109 ? -5.171 10.312 -2.426 1.00 88.19 109 ASN A CA 1
ATOM 885 C C . ASN A 1 109 ? -3.839 10.866 -1.903 1.00 88.19 109 ASN A C 1
ATOM 887 O O . ASN A 1 109 ? -2.803 10.621 -2.520 1.00 88.19 109 ASN A O 1
ATOM 891 N N . THR A 1 110 ? -3.837 11.562 -0.766 1.00 89.31 110 THR A N 1
ATOM 892 C CA . THR A 1 110 ? -2.609 12.006 -0.084 1.00 89.31 110 THR A CA 1
ATOM 893 C C . THR A 1 110 ? -1.664 10.830 0.182 1.00 89.31 110 THR A C 1
ATOM 895 O O . THR A 1 110 ? -0.484 10.877 -0.170 1.00 89.31 110 THR A O 1
ATOM 898 N N . TYR A 1 111 ? -2.206 9.706 0.652 1.00 88.31 111 TYR A N 1
ATOM 899 C CA . TYR A 1 111 ? -1.458 8.471 0.880 1.00 88.31 111 TYR A CA 1
ATOM 900 C C . TYR A 1 111 ? -0.954 7.816 -0.415 1.00 88.31 111 TYR A C 1
ATOM 902 O O . TYR A 1 111 ? 0.075 7.134 -0.401 1.00 88.31 111 TYR A O 1
ATOM 910 N N . ALA A 1 112 ? -1.630 8.024 -1.553 1.00 89.38 112 ALA A N 1
ATOM 911 C CA . ALA A 1 112 ? 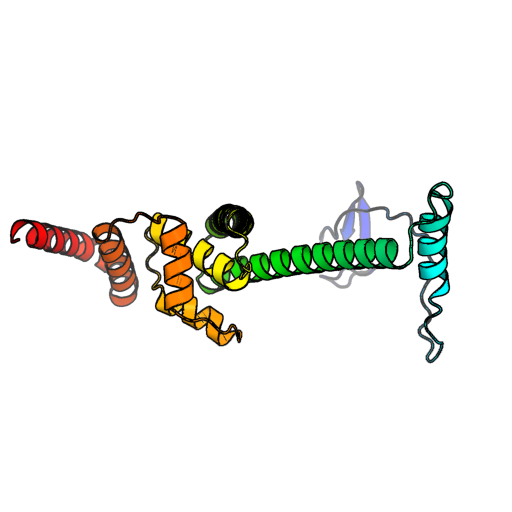-1.119 7.577 -2.851 1.00 89.38 112 ALA A CA 1
ATOM 912 C C . ALA A 1 112 ? 0.134 8.358 -3.257 1.00 89.38 112 ALA A C 1
ATOM 914 O O . ALA A 1 112 ? 1.089 7.762 -3.759 1.00 89.38 112 ALA A O 1
ATOM 915 N N . GLU A 1 113 ? 0.157 9.671 -3.030 1.00 91.31 113 GLU A N 1
ATOM 916 C CA . GLU A 1 113 ? 1.334 10.496 -3.313 1.00 91.31 113 GLU A CA 1
ATOM 917 C C . GLU A 1 113 ? 2.506 10.143 -2.390 1.00 91.31 113 GLU A C 1
ATOM 919 O O . GLU A 1 113 ? 3.626 9.939 -2.869 1.00 91.31 113 GLU A O 1
ATOM 924 N N . GLU A 1 114 ? 2.252 9.931 -1.095 1.00 91.31 114 GLU A N 1
ATOM 925 C CA . GLU A 1 114 ? 3.263 9.414 -0.161 1.00 91.31 114 GLU A CA 1
ATOM 926 C C . GLU A 1 114 ? 3.833 8.064 -0.621 1.00 91.31 114 GLU A C 1
ATOM 928 O O . GLU A 1 114 ? 5.055 7.871 -0.661 1.00 91.31 114 GLU A O 1
ATOM 933 N N . ALA A 1 115 ? 2.967 7.139 -1.049 1.00 91.31 115 ALA A N 1
ATOM 934 C CA . ALA A 1 115 ? 3.389 5.837 -1.555 1.00 91.31 115 ALA A CA 1
ATOM 935 C C . ALA A 1 115 ? 4.251 5.972 -2.820 1.00 91.31 115 ALA A C 1
ATOM 937 O O . ALA A 1 115 ? 5.245 5.261 -2.964 1.00 91.31 115 ALA A O 1
ATOM 938 N N . LYS A 1 116 ? 3.951 6.909 -3.729 1.00 92.69 116 LYS A N 1
ATOM 939 C CA . LYS A 1 116 ? 4.788 7.163 -4.919 1.00 92.69 116 LYS A CA 1
ATOM 940 C C . LYS A 1 116 ? 6.177 7.684 -4.549 1.00 92.69 116 LYS A C 1
ATOM 942 O O . LYS A 1 116 ? 7.155 7.308 -5.206 1.00 92.69 116 LYS A O 1
ATOM 947 N N . ILE A 1 117 ? 6.285 8.515 -3.511 1.00 91.94 117 ILE A N 1
ATOM 948 C CA . ILE A 1 117 ? 7.573 9.005 -2.996 1.00 91.94 117 ILE A CA 1
ATOM 949 C C . ILE A 1 117 ? 8.385 7.839 -2.426 1.00 91.94 117 ILE A C 1
ATOM 951 O O . ILE A 1 117 ? 9.557 7.676 -2.773 1.00 91.94 117 ILE A O 1
ATOM 955 N N . ILE A 1 118 ? 7.769 6.994 -1.596 1.00 89.88 118 ILE A N 1
ATOM 956 C CA . ILE A 1 118 ? 8.441 5.824 -1.011 1.00 89.88 118 ILE A CA 1
ATOM 957 C C . ILE A 1 118 ? 8.853 4.837 -2.104 1.00 89.88 118 ILE A C 1
ATOM 959 O O . ILE A 1 118 ? 9.981 4.354 -2.107 1.00 89.88 118 ILE A O 1
ATOM 963 N N . PHE A 1 119 ? 7.997 4.602 -3.093 1.00 91.94 119 PHE A N 1
ATOM 964 C CA . PHE A 1 119 ? 8.306 3.762 -4.244 1.00 91.94 119 PHE A CA 1
ATOM 965 C C . PHE A 1 119 ? 9.563 4.220 -4.993 1.00 91.94 119 PHE A C 1
ATOM 967 O O . PHE A 1 119 ? 10.424 3.401 -5.318 1.00 91.94 119 PHE A O 1
ATOM 974 N N . ARG A 1 120 ? 9.718 5.531 -5.226 1.00 89.56 120 ARG A N 1
ATOM 975 C CA . ARG A 1 120 ? 10.943 6.073 -5.837 1.00 89.56 120 ARG A CA 1
ATOM 976 C C . ARG A 1 120 ? 12.178 5.780 -4.986 1.00 89.56 120 ARG A C 1
ATOM 978 O O . ARG A 1 120 ? 13.202 5.405 -5.552 1.00 89.56 120 ARG A O 1
ATOM 985 N N . LYS A 1 121 ? 12.068 5.894 -3.655 1.00 87.25 121 LYS A N 1
ATOM 986 C CA . LYS A 1 121 ? 13.156 5.563 -2.716 1.00 87.25 121 LYS A CA 1
ATOM 987 C C . LYS A 1 121 ? 13.550 4.083 -2.794 1.00 87.25 121 LYS A C 1
ATOM 989 O O . LYS A 1 121 ? 14.742 3.773 -2.797 1.00 87.25 121 LYS A O 1
ATOM 994 N N . ILE A 1 122 ? 12.572 3.180 -2.907 1.00 83.81 122 ILE A N 1
ATOM 995 C CA . ILE A 1 122 ? 12.818 1.737 -3.077 1.00 83.81 122 ILE A CA 1
ATOM 996 C C . ILE A 1 122 ? 13.598 1.487 -4.367 1.00 83.81 122 ILE A C 1
ATOM 998 O O . ILE A 1 122 ? 14.667 0.885 -4.323 1.00 83.81 122 ILE A O 1
ATOM 1002 N N . ILE A 1 123 ? 13.126 2.023 -5.499 1.00 86.06 123 ILE A N 1
ATOM 1003 C CA . ILE A 1 123 ? 13.793 1.827 -6.795 1.00 86.06 123 ILE A CA 1
ATOM 1004 C C . ILE A 1 123 ? 15.213 2.383 -6.784 1.00 86.06 123 ILE A C 1
ATOM 1006 O O . ILE A 1 123 ? 16.117 1.743 -7.317 1.00 86.06 123 ILE A O 1
ATOM 1010 N N . SER A 1 124 ? 15.435 3.571 -6.211 1.00 82.50 124 SER A N 1
ATOM 1011 C CA . SER A 1 124 ? 16.788 4.129 -6.139 1.00 82.50 124 SER A CA 1
ATOM 1012 C C . SER A 1 124 ? 17.732 3.223 -5.354 1.00 82.50 124 SER A C 1
ATOM 1014 O O . SER A 1 124 ? 18.874 3.055 -5.765 1.00 82.50 124 SER A O 1
ATOM 1016 N N . LYS A 1 125 ? 17.249 2.591 -4.278 1.00 79.00 125 LYS A N 1
ATOM 1017 C CA . LYS A 1 125 ? 18.051 1.694 -3.441 1.00 79.00 125 LYS A CA 1
ATOM 1018 C C . LYS A 1 125 ? 18.324 0.353 -4.129 1.00 79.00 125 LYS A C 1
ATOM 1020 O O . LYS A 1 125 ? 19.471 -0.074 -4.172 1.00 79.00 125 LYS A O 1
ATOM 1025 N N . GLU A 1 126 ? 17.309 -0.265 -4.735 1.00 76.19 126 GLU A N 1
ATOM 1026 C CA . GLU A 1 126 ? 17.470 -1.504 -5.518 1.00 76.19 126 GLU A CA 1
ATOM 1027 C C . GLU A 1 126 ? 18.450 -1.311 -6.688 1.00 76.19 126 GLU A C 1
ATOM 1029 O O . GLU A 1 126 ? 19.284 -2.175 -6.953 1.00 76.19 126 GLU A O 1
ATOM 1034 N N . ARG A 1 127 ? 18.421 -0.138 -7.340 1.00 73.94 127 ARG A N 1
ATOM 1035 C CA . ARG A 1 127 ? 19.384 0.223 -8.394 1.00 73.94 127 ARG A CA 1
ATOM 1036 C C . ARG A 1 127 ? 20.819 0.329 -7.886 1.00 73.94 127 ARG A C 1
ATOM 1038 O O . ARG A 1 127 ? 21.727 -0.076 -8.602 1.00 73.94 127 ARG A O 1
ATOM 1045 N N . MET A 1 128 ? 21.035 0.870 -6.686 1.00 66.62 128 MET A N 1
ATOM 1046 C CA . MET A 1 128 ? 22.378 0.951 -6.095 1.00 66.62 128 MET A CA 1
ATOM 1047 C C . MET A 1 128 ? 22.946 -0.434 -5.772 1.00 66.62 128 MET A C 1
ATOM 1049 O O . MET A 1 128 ? 24.150 -0.637 -5.892 1.00 66.62 128 MET A O 1
ATOM 1053 N N . ASN A 1 129 ? 22.081 -1.391 -5.436 1.00 69.75 129 ASN A N 1
ATOM 1054 C CA . ASN A 1 129 ? 22.473 -2.761 -5.111 1.00 69.75 129 ASN A CA 1
ATOM 1055 C C . ASN A 1 129 ? 22.641 -3.672 -6.343 1.00 69.75 129 ASN A C 1
ATOM 1057 O O . ASN A 1 129 ? 22.949 -4.848 -6.179 1.00 69.75 129 ASN A O 1
ATOM 1061 N N . ASN A 1 130 ? 22.459 -3.160 -7.571 1.00 62.91 130 ASN A N 1
ATOM 1062 C CA . ASN A 1 130 ? 22.428 -3.952 -8.813 1.00 62.91 130 ASN A CA 1
ATOM 1063 C C . ASN A 1 130 ? 21.385 -5.091 -8.822 1.00 62.91 130 ASN A C 1
ATOM 1065 O O . ASN A 1 130 ? 21.469 -6.013 -9.639 1.00 62.91 130 ASN A O 1
ATOM 1069 N N . ASP A 1 131 ? 20.363 -5.010 -7.971 1.00 66.88 131 ASP A N 1
ATOM 1070 C CA . ASP A 1 131 ? 19.289 -5.994 -7.947 1.00 66.88 131 ASP A CA 1
ATOM 1071 C C . ASP A 1 131 ? 18.327 -5.783 -9.124 1.00 66.88 131 ASP A C 1
ATOM 1073 O O . ASP A 1 131 ? 18.082 -4.665 -9.592 1.00 66.88 131 ASP A O 1
ATOM 1077 N N . ARG A 1 132 ? 17.738 -6.878 -9.627 1.00 69.12 132 ARG A N 1
ATOM 1078 C CA . ARG A 1 132 ? 16.674 -6.781 -10.637 1.00 69.12 132 ARG A CA 1
ATOM 1079 C C . ARG A 1 132 ? 15.463 -6.086 -10.017 1.00 69.12 132 ARG A C 1
ATOM 1081 O O . ARG A 1 132 ? 14.752 -6.695 -9.224 1.00 69.12 132 ARG A O 1
ATOM 1088 N N . VAL A 1 133 ? 15.199 -4.852 -10.445 1.00 69.00 133 VAL A N 1
ATOM 1089 C CA . VAL A 1 133 ? 14.084 -4.031 -9.953 1.00 69.00 133 VAL A CA 1
ATOM 1090 C C . VAL A 1 133 ? 12.746 -4.705 -10.252 1.00 69.00 133 VAL A C 1
ATOM 1092 O O . VAL A 1 133 ? 12.362 -4.899 -11.411 1.00 69.00 133 VAL A O 1
ATOM 1095 N N . ARG A 1 134 ? 11.996 -5.039 -9.201 1.00 82.25 134 ARG A N 1
ATOM 1096 C CA . ARG A 1 134 ? 10.663 -5.649 -9.313 1.00 82.25 134 ARG A CA 1
ATOM 1097 C C . ARG A 1 134 ? 9.594 -4.596 -9.044 1.00 82.25 134 ARG A C 1
ATOM 1099 O O . ARG A 1 134 ? 8.990 -4.555 -7.977 1.00 82.25 134 ARG A O 1
ATOM 1106 N N . TYR A 1 135 ? 9.320 -3.766 -10.053 1.00 84.88 135 TYR A N 1
ATOM 1107 C CA . TYR A 1 135 ? 8.456 -2.578 -9.957 1.00 84.88 135 TYR A CA 1
ATOM 1108 C C . TYR A 1 135 ? 7.103 -2.806 -9.258 1.00 84.88 135 TYR A C 1
ATOM 1110 O O . TYR A 1 135 ? 6.706 -2.006 -8.419 1.00 84.88 135 TYR A O 1
ATOM 1118 N N . TYR A 1 136 ? 6.393 -3.900 -9.542 1.00 85.44 136 TYR A N 1
ATOM 1119 C CA . TYR A 1 136 ? 5.112 -4.174 -8.877 1.00 85.44 136 TYR A CA 1
ATOM 1120 C C . TYR A 1 136 ? 5.262 -4.538 -7.396 1.00 85.44 136 TYR A C 1
ATOM 1122 O O . TYR A 1 136 ? 4.431 -4.145 -6.583 1.00 85.44 136 TYR A O 1
ATOM 1130 N N . GLN A 1 137 ? 6.322 -5.262 -7.036 1.00 83.31 137 GLN A N 1
ATOM 1131 C CA . GLN A 1 137 ? 6.599 -5.611 -5.642 1.00 83.31 137 GLN A CA 1
ATOM 1132 C C . GLN A 1 137 ? 6.991 -4.360 -4.856 1.00 83.31 137 GLN A C 1
ATOM 1134 O O . GLN A 1 137 ? 6.438 -4.121 -3.785 1.00 83.31 137 GLN A O 1
ATOM 1139 N N . ALA A 1 138 ? 7.833 -3.505 -5.444 1.00 86.50 138 ALA A N 1
ATOM 1140 C CA . ALA A 1 138 ? 8.183 -2.205 -4.884 1.00 86.50 138 ALA A CA 1
ATOM 1141 C C . ALA A 1 138 ? 6.952 -1.297 -4.709 1.00 86.50 138 ALA A C 1
ATOM 1143 O O . ALA A 1 138 ? 6.811 -0.643 -3.679 1.00 86.50 138 ALA A O 1
ATOM 1144 N N . ALA A 1 139 ? 6.029 -1.278 -5.677 1.00 89.25 139 ALA A N 1
ATOM 1145 C CA . ALA A 1 139 ? 4.786 -0.509 -5.586 1.00 89.25 139 ALA A CA 1
ATOM 1146 C C . ALA A 1 139 ? 3.916 -0.958 -4.403 1.00 89.25 139 ALA A C 1
ATOM 1148 O O . ALA A 1 139 ? 3.430 -0.135 -3.630 1.00 89.25 139 ALA A O 1
ATOM 1149 N N . ILE A 1 140 ? 3.760 -2.270 -4.226 1.00 89.00 140 ILE A N 1
ATOM 1150 C CA . ILE A 1 140 ? 2.969 -2.844 -3.132 1.00 89.00 140 ILE A CA 1
ATOM 1151 C C . ILE A 1 140 ? 3.655 -2.618 -1.789 1.00 89.00 140 ILE A C 1
ATOM 1153 O O . ILE A 1 140 ? 2.993 -2.236 -0.828 1.00 89.00 140 ILE A O 1
ATOM 1157 N N . ALA A 1 141 ? 4.973 -2.803 -1.720 1.00 87.94 141 ALA A N 1
ATOM 1158 C CA . ALA A 1 141 ? 5.753 -2.514 -0.524 1.00 87.94 141 ALA A CA 1
ATOM 1159 C C . ALA A 1 141 ? 5.637 -1.036 -0.123 1.00 87.94 141 ALA A C 1
ATOM 1161 O O . ALA A 1 141 ? 5.500 -0.742 1.060 1.00 87.94 141 ALA A O 1
ATOM 1162 N N . ALA A 1 142 ? 5.604 -0.112 -1.086 1.00 90.88 142 ALA A N 1
ATOM 1163 C CA . ALA A 1 142 ? 5.404 1.307 -0.814 1.00 90.88 142 ALA A CA 1
ATOM 1164 C C . ALA A 1 142 ? 4.006 1.615 -0.254 1.00 90.88 142 ALA A C 1
ATOM 1166 O O . ALA A 1 142 ? 3.889 2.354 0.720 1.00 90.88 142 ALA A O 1
ATOM 1167 N N . VAL A 1 143 ? 2.947 1.015 -0.807 1.00 91.62 143 VAL A N 1
ATOM 1168 C CA . VAL A 1 143 ? 1.585 1.172 -0.262 1.00 91.62 143 VAL A CA 1
ATOM 1169 C C . VAL A 1 143 ? 1.485 0.573 1.138 1.00 91.62 143 VAL A C 1
ATOM 1171 O O . VAL A 1 143 ? 0.945 1.195 2.051 1.00 91.62 143 VAL A O 1
ATOM 1174 N N . LEU A 1 144 ? 2.045 -0.621 1.333 1.00 88.94 144 LEU A N 1
ATOM 1175 C CA . LEU A 1 144 ? 2.084 -1.259 2.642 1.00 88.94 144 LEU A CA 1
ATOM 1176 C C . LEU A 1 144 ? 2.873 -0.421 3.643 1.00 88.94 144 LEU A C 1
ATOM 1178 O O . LEU A 1 144 ? 2.419 -0.281 4.769 1.00 88.94 144 LEU A O 1
ATOM 1182 N N . HIS A 1 145 ? 3.989 0.188 3.248 1.00 89.19 145 HIS A N 1
ATOM 1183 C CA . HIS A 1 145 ? 4.729 1.102 4.111 1.00 89.19 145 HIS A CA 1
ATOM 1184 C C . HIS A 1 145 ? 3.832 2.228 4.631 1.00 89.19 145 HIS A C 1
ATOM 1186 O O . HIS A 1 145 ? 3.786 2.443 5.835 1.00 89.19 145 HIS A O 1
ATOM 1192 N N . VAL A 1 146 ? 3.093 2.908 3.752 1.00 89.75 146 VAL A N 1
ATOM 1193 C CA . VAL A 1 146 ? 2.191 4.008 4.140 1.00 89.75 146 VAL A CA 1
ATOM 1194 C C . VAL A 1 146 ? 1.075 3.525 5.067 1.00 89.75 146 VAL A C 1
ATOM 1196 O O . VAL A 1 146 ? 0.785 4.172 6.071 1.00 89.75 146 VAL A O 1
ATOM 1199 N N . ILE A 1 147 ? 0.482 2.362 4.781 1.00 84.88 147 ILE A N 1
ATOM 1200 C CA . ILE A 1 147 ? -0.538 1.735 5.640 1.00 84.88 147 ILE A CA 1
ATOM 1201 C C . ILE A 1 147 ? 0.020 1.463 7.041 1.00 84.88 147 ILE A C 1
ATOM 1203 O O . ILE A 1 147 ? -0.655 1.715 8.038 1.00 84.88 147 ILE A O 1
ATOM 1207 N N . LEU A 1 148 ? 1.247 0.943 7.110 1.00 83.62 148 LEU A N 1
ATOM 1208 C CA . LEU A 1 148 ? 1.926 0.598 8.355 1.00 83.62 148 LEU A CA 1
ATOM 1209 C C . LEU A 1 148 ? 2.265 1.835 9.181 1.00 83.62 148 LEU A C 1
ATOM 1211 O O . LEU A 1 148 ? 1.973 1.861 10.373 1.00 83.62 148 LEU A O 1
ATOM 1215 N N . THR A 1 149 ? 2.860 2.854 8.565 1.00 83.94 149 THR A N 1
ATOM 1216 C CA . THR A 1 149 ? 3.293 4.063 9.276 1.00 83.94 149 THR A CA 1
ATOM 1217 C C . THR A 1 149 ? 2.123 4.896 9.776 1.00 83.94 149 THR A C 1
ATOM 1219 O O . THR A 1 149 ? 2.209 5.471 10.857 1.00 83.94 149 THR A O 1
ATOM 1222 N N . ASN A 1 150 ? 1.014 4.917 9.034 1.00 83.69 150 ASN A N 1
ATOM 1223 C CA . ASN A 1 150 ? -0.186 5.673 9.396 1.00 83.69 150 ASN A CA 1
ATOM 1224 C C . ASN A 1 150 ? -1.199 4.865 10.229 1.00 83.69 150 ASN A C 1
ATOM 1226 O O . ASN A 1 150 ? -2.278 5.365 10.527 1.00 83.69 150 ASN A O 1
ATOM 1230 N N . ASN A 1 151 ? -0.868 3.627 10.620 1.00 78.06 151 ASN A N 1
ATOM 1231 C CA . ASN A 1 151 ? -1.738 2.729 11.394 1.00 78.06 151 ASN A CA 1
ATOM 1232 C C . ASN A 1 151 ? -3.141 2.554 10.785 1.00 78.06 151 ASN A C 1
ATOM 1234 O O . ASN A 1 151 ? -4.133 2.454 11.507 1.00 78.06 151 ASN A O 1
ATOM 1238 N N . LEU A 1 152 ? -3.242 2.506 9.454 1.00 82.12 152 LEU A N 1
ATOM 1239 C CA . LEU A 1 152 ? -4.528 2.281 8.800 1.00 82.12 152 LEU A CA 1
ATOM 1240 C C . LEU A 1 152 ? -5.024 0.856 9.123 1.00 82.12 152 LEU A C 1
ATOM 1242 O O . LEU A 1 152 ? -4.216 -0.081 9.109 1.00 82.12 152 LEU A O 1
ATOM 1246 N N . PRO A 1 153 ? -6.334 0.648 9.374 1.00 82.25 153 PRO A N 1
ATOM 1247 C CA . PRO A 1 153 ? -6.902 -0.637 9.797 1.00 82.25 153 PRO A CA 1
ATOM 1248 C C . PRO A 1 153 ? -7.041 -1.635 8.637 1.00 82.25 153 PRO A C 1
ATOM 1250 O O . PRO A 1 153 ? -8.059 -2.304 8.463 1.00 82.25 153 PRO A O 1
ATOM 1253 N N . ILE A 1 154 ? -6.001 -1.751 7.816 1.00 83.06 154 ILE A N 1
ATOM 1254 C CA . ILE A 1 154 ? -5.977 -2.540 6.591 1.00 83.06 154 ILE A CA 1
ATOM 1255 C C . ILE A 1 154 ? -4.964 -3.664 6.762 1.00 83.06 154 ILE A C 1
ATOM 1257 O O . ILE A 1 154 ? -3.788 -3.452 7.075 1.00 83.06 154 ILE A O 1
ATOM 1261 N N . SER A 1 155 ? -5.432 -4.894 6.551 1.00 80.94 155 SER A N 1
ATOM 1262 C CA . SER A 1 155 ? -4.565 -6.061 6.649 1.00 80.94 155 SER A CA 1
ATOM 1263 C C . SER A 1 155 ? -3.667 -6.177 5.418 1.00 80.94 155 SER A C 1
ATOM 1265 O O . SER A 1 155 ? -4.090 -5.969 4.279 1.00 80.94 155 SER A O 1
ATOM 1267 N N . THR A 1 156 ? -2.418 -6.582 5.638 1.00 81.31 156 THR A N 1
ATOM 1268 C CA . THR A 1 156 ? -1.455 -6.854 4.559 1.00 81.31 156 THR A CA 1
ATOM 1269 C C . THR A 1 156 ? -1.977 -7.926 3.597 1.00 81.31 156 THR A C 1
ATOM 1271 O O . THR A 1 156 ? -1.811 -7.813 2.384 1.00 81.31 156 THR A O 1
ATOM 1274 N N . LYS A 1 157 ? -2.686 -8.934 4.128 1.00 81.75 157 LYS A N 1
ATOM 1275 C CA . LYS A 1 157 ? -3.350 -9.993 3.356 1.00 81.75 157 LYS A CA 1
ATOM 1276 C C . LYS A 1 157 ? -4.379 -9.431 2.376 1.00 81.75 157 LYS A C 1
ATOM 1278 O O . LYS A 1 157 ? -4.427 -9.876 1.233 1.00 81.75 157 LYS A O 1
ATOM 1283 N N . LEU A 1 158 ? -5.174 -8.451 2.802 1.00 83.19 158 LEU A N 1
ATOM 1284 C CA . LEU A 1 158 ? -6.196 -7.837 1.959 1.00 83.19 158 LEU A CA 1
ATOM 1285 C C . LEU A 1 158 ? -5.561 -7.087 0.779 1.00 83.19 158 LEU A C 1
ATOM 1287 O O . LEU A 1 158 ? -5.974 -7.297 -0.359 1.00 83.19 158 LEU A O 1
ATOM 1291 N N . VAL A 1 159 ? -4.494 -6.319 1.018 1.00 84.38 159 VAL A N 1
ATOM 1292 C CA . VAL A 1 159 ? -3.743 -5.634 -0.053 1.00 84.38 159 VAL A CA 1
ATOM 1293 C C . VAL A 1 159 ? -3.169 -6.631 -1.062 1.00 84.38 159 VAL A C 1
ATOM 1295 O O . VAL A 1 159 ? -3.306 -6.451 -2.272 1.00 84.38 159 VAL A O 1
ATOM 1298 N N . ILE A 1 160 ? -2.567 -7.721 -0.579 1.00 81.75 160 ILE A N 1
ATOM 1299 C CA . ILE A 1 160 ? -1.996 -8.761 -1.445 1.00 81.75 160 ILE A CA 1
ATOM 1300 C C . ILE A 1 160 ? -3.089 -9.448 -2.271 1.00 81.75 160 ILE A C 1
ATOM 1302 O O . ILE A 1 160 ? -2.884 -9.692 -3.459 1.00 81.75 160 ILE A O 1
ATOM 1306 N N . ASN A 1 161 ? -4.252 -9.728 -1.683 1.00 83.19 161 ASN A N 1
ATOM 1307 C CA . ASN A 1 161 ? -5.371 -10.351 -2.389 1.00 83.19 161 ASN A CA 1
ATOM 1308 C C . ASN A 1 161 ? -5.929 -9.456 -3.505 1.00 83.19 161 ASN A C 1
ATOM 1310 O O . ASN A 1 161 ? -6.172 -9.960 -4.599 1.00 83.19 161 ASN A O 1
ATOM 1314 N N . ILE A 1 162 ? -6.053 -8.145 -3.270 1.00 84.50 162 ILE A N 1
ATOM 1315 C CA . ILE A 1 162 ? -6.449 -7.165 -4.302 1.00 84.50 162 ILE A CA 1
ATOM 1316 C C . ILE A 1 162 ? -5.453 -7.159 -5.467 1.00 84.50 162 ILE A C 1
ATOM 1318 O O . ILE A 1 162 ? -5.825 -7.035 -6.630 1.00 84.50 162 ILE A O 1
ATOM 1322 N N . CYS A 1 163 ? -4.163 -7.310 -5.179 1.00 81.75 163 CYS A N 1
ATOM 1323 C CA . CYS A 1 163 ? -3.164 -7.351 -6.240 1.00 81.75 163 CYS A CA 1
ATOM 1324 C C . CYS A 1 163 ? -3.191 -8.689 -6.998 1.00 81.75 163 CYS A C 1
ATOM 1326 O O . CYS A 1 163 ? -3.043 -8.710 -8.221 1.00 81.75 163 CYS A O 1
ATOM 1328 N N . LYS A 1 164 ? -3.418 -9.805 -6.292 1.00 81.69 164 LYS A N 1
ATOM 1329 C CA . LYS A 1 164 ? -3.559 -11.138 -6.897 1.00 81.69 164 LYS A CA 1
ATOM 1330 C C . LYS A 1 164 ? -4.791 -11.243 -7.795 1.00 81.69 164 LYS A C 1
ATOM 1332 O O . LYS A 1 164 ? -4.685 -11.844 -8.859 1.00 81.69 164 LYS A O 1
ATOM 1337 N N . SER A 1 165 ? -5.921 -10.630 -7.427 1.00 80.94 165 SER A N 1
ATOM 1338 C CA . SER A 1 165 ? -7.131 -10.624 -8.268 1.00 80.94 165 SER A CA 1
ATOM 1339 C C . SER A 1 165 ? -6.924 -9.908 -9.607 1.00 80.94 165 SER A C 1
ATOM 1341 O O . SER A 1 165 ? -7.597 -10.222 -10.581 1.00 80.94 165 SER A O 1
ATOM 1343 N N . ARG A 1 166 ? -5.933 -9.012 -9.695 1.00 78.94 166 ARG A N 1
ATOM 1344 C CA . ARG A 1 166 ? -5.514 -8.346 -10.938 1.00 78.94 166 ARG A CA 1
ATOM 1345 C C . ARG A 1 166 ? -4.487 -9.148 -11.757 1.00 78.94 166 ARG A C 1
ATOM 1347 O O . ARG A 1 166 ? -3.953 -8.646 -12.742 1.00 78.94 166 ARG A O 1
ATOM 1354 N N . GLY A 1 167 ? -4.176 -10.378 -11.344 1.00 75.38 167 GLY A N 1
ATOM 1355 C CA . GLY A 1 167 ? -3.229 -11.263 -12.027 1.00 75.38 167 GLY A CA 1
ATOM 1356 C C . GLY A 1 167 ? -1.757 -11.023 -11.676 1.00 75.38 167 GLY A C 1
ATOM 1357 O O . GLY A 1 167 ? -0.873 -11.592 -12.320 1.00 75.38 167 GLY A O 1
ATOM 1358 N N . HIS A 1 168 ? -1.448 -10.208 -10.658 1.00 76.44 168 HIS A N 1
ATOM 1359 C CA . HIS A 1 168 ? -0.063 -10.020 -10.224 1.00 76.44 168 HIS A CA 1
ATOM 1360 C C . HIS A 1 168 ? 0.440 -11.245 -9.443 1.00 76.44 168 HIS A C 1
ATOM 1362 O O . HIS A 1 168 ? -0.095 -11.599 -8.390 1.00 76.44 168 HIS A O 1
ATOM 1368 N N . LYS A 1 169 ? 1.515 -11.876 -9.935 1.00 73.56 169 LYS A N 1
ATOM 1369 C CA . LYS A 1 169 ? 2.212 -12.968 -9.236 1.00 73.56 169 LYS A CA 1
ATOM 1370 C C . LYS A 1 169 ? 3.032 -12.399 -8.078 1.00 73.56 169 LYS A C 1
ATOM 1372 O O . LYS A 1 169 ? 4.075 -11.781 -8.291 1.00 73.56 169 LYS A O 1
ATOM 1377 N N . LEU A 1 170 ? 2.535 -12.583 -6.859 1.00 71.06 170 LEU A N 1
ATOM 1378 C CA . LEU A 1 170 ? 3.114 -12.014 -5.644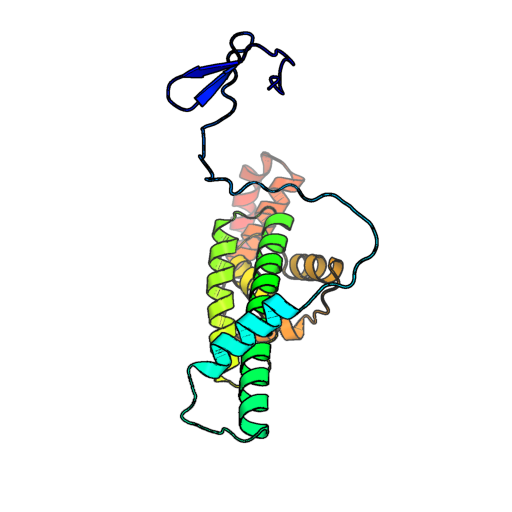 1.00 71.06 170 LEU A CA 1
ATOM 1379 C C . LEU A 1 170 ? 3.311 -13.086 -4.579 1.00 71.06 170 LEU A C 1
ATOM 1381 O O . LEU A 1 170 ? 2.351 -13.759 -4.187 1.00 71.06 170 LEU A O 1
ATOM 1385 N N . ASN A 1 171 ? 4.539 -13.161 -4.068 1.00 74.44 171 ASN A N 1
ATOM 1386 C CA . ASN A 1 171 ? 4.902 -13.993 -2.929 1.00 74.44 171 ASN A CA 1
ATOM 1387 C C . ASN A 1 171 ? 5.004 -13.116 -1.680 1.00 74.44 171 ASN A C 1
ATOM 1389 O O . ASN A 1 171 ? 5.600 -12.037 -1.715 1.00 74.44 171 ASN A O 1
ATOM 1393 N N . PHE A 1 172 ? 4.429 -13.581 -0.573 1.00 73.25 172 PHE A N 1
ATOM 1394 C CA . PHE A 1 172 ? 4.421 -12.837 0.688 1.00 73.25 172 PHE A CA 1
ATOM 1395 C C . PHE A 1 172 ? 5.843 -12.524 1.176 1.00 73.25 172 PHE A C 1
ATOM 1397 O O . PHE A 1 172 ? 6.121 -11.399 1.581 1.00 73.25 172 PHE A O 1
ATOM 1404 N N . GLU A 1 173 ? 6.752 -13.492 1.053 1.00 74.19 173 GLU A N 1
ATOM 1405 C CA . GLU A 1 173 ? 8.170 -13.363 1.413 1.00 74.19 173 GLU A CA 1
ATOM 1406 C C . GLU A 1 173 ? 8.852 -12.224 0.659 1.00 74.19 173 GLU A C 1
ATOM 1408 O O . GLU A 1 173 ? 9.448 -11.355 1.282 1.00 74.19 173 GLU A O 1
ATOM 1413 N N . THR A 1 174 ? 8.650 -12.138 -0.658 1.00 71.06 174 THR A N 1
ATOM 1414 C CA . THR A 1 174 ? 9.267 -11.078 -1.473 1.00 71.06 174 THR A CA 1
ATOM 1415 C C . THR A 1 174 ? 8.791 -9.679 -1.083 1.00 71.06 174 THR A C 1
ATOM 1417 O O . THR A 1 174 ? 9.572 -8.735 -1.055 1.00 71.06 174 THR A O 1
ATOM 1420 N N . VAL A 1 175 ? 7.514 -9.532 -0.713 1.00 73.81 175 VAL A N 1
ATOM 1421 C CA . VAL A 1 175 ? 6.976 -8.247 -0.239 1.00 73.81 175 VAL A CA 1
ATOM 1422 C C . VAL A 1 175 ? 7.517 -7.915 1.154 1.00 73.81 175 VAL A C 1
ATOM 1424 O O . VAL A 1 175 ? 7.822 -6.757 1.441 1.00 73.81 175 VAL A O 1
ATOM 1427 N N . ARG A 1 176 ? 7.667 -8.925 2.020 1.00 74.88 176 ARG A N 1
ATOM 1428 C CA . ARG A 1 176 ? 8.272 -8.777 3.348 1.00 74.88 176 ARG A CA 1
ATOM 1429 C C . ARG A 1 176 ? 9.736 -8.346 3.247 1.00 74.88 176 ARG A C 1
ATOM 1431 O O . ARG A 1 176 ? 10.126 -7.439 3.972 1.00 74.88 176 ARG A O 1
ATOM 1438 N N . GLU A 1 177 ? 10.523 -8.950 2.365 1.00 72.88 177 GLU A N 1
ATOM 1439 C CA . GLU A 1 177 ? 11.919 -8.567 2.113 1.00 72.88 177 GLU A CA 1
ATOM 1440 C C . GLU A 1 177 ? 12.024 -7.103 1.677 1.00 72.88 177 GLU A C 1
ATOM 1442 O O . GLU A 1 177 ? 12.781 -6.338 2.278 1.00 72.88 177 GLU A O 1
ATOM 1447 N N . SER A 1 178 ? 11.193 -6.674 0.719 1.00 72.06 178 SER A N 1
ATOM 1448 C CA . SER A 1 178 ? 11.138 -5.270 0.291 1.00 72.06 178 SER A CA 1
ATOM 1449 C C . SER A 1 178 ? 10.755 -4.324 1.434 1.00 72.06 178 SER A C 1
ATOM 1451 O O . SER A 1 178 ? 11.330 -3.246 1.553 1.00 72.06 178 SER A O 1
ATOM 1453 N N . LEU A 1 179 ? 9.822 -4.710 2.310 1.00 74.31 179 LEU A N 1
ATOM 1454 C CA . LEU A 1 179 ? 9.454 -3.911 3.487 1.00 74.31 179 LEU A CA 1
ATOM 1455 C C . LEU A 1 179 ? 10.595 -3.816 4.510 1.00 74.31 179 LEU A C 1
ATOM 1457 O O . LEU A 1 179 ? 10.871 -2.732 5.027 1.00 74.31 179 LEU A O 1
ATOM 1461 N N . MET A 1 180 ? 11.284 -4.926 4.779 1.00 75.81 180 MET A N 1
ATOM 1462 C CA . MET A 1 180 ? 12.437 -4.960 5.686 1.00 75.81 180 MET A CA 1
ATOM 1463 C C . MET A 1 180 ? 13.585 -4.097 5.159 1.00 75.81 180 MET A C 1
ATOM 1465 O O . MET A 1 180 ? 14.196 -3.360 5.929 1.00 75.81 180 MET A O 1
ATOM 1469 N N . ALA A 1 181 ? 13.827 -4.110 3.846 1.00 69.50 181 ALA A N 1
ATOM 1470 C CA . ALA A 1 181 ? 14.853 -3.287 3.210 1.00 69.50 181 ALA A CA 1
ATOM 1471 C C . ALA A 1 181 ? 14.615 -1.776 3.389 1.00 69.50 181 ALA A C 1
ATOM 1473 O O . ALA A 1 181 ? 15.574 -0.999 3.374 1.00 69.50 181 ALA A O 1
ATOM 1474 N N . ILE A 1 182 ? 13.363 -1.345 3.564 1.00 71.50 182 ILE A N 1
ATOM 1475 C CA . ILE A 1 182 ? 13.005 0.063 3.799 1.00 71.50 182 ILE A CA 1
ATOM 1476 C C . ILE A 1 182 ? 13.105 0.427 5.287 1.00 71.50 182 ILE A C 1
ATOM 1478 O O . ILE A 1 182 ? 13.308 1.594 5.614 1.00 71.50 182 ILE A O 1
ATOM 1482 N N . GLY A 1 183 ? 13.021 -0.557 6.187 1.00 72.06 183 GLY A N 1
ATOM 1483 C CA . GLY A 1 183 ? 13.105 -0.339 7.630 1.00 72.06 183 GLY A CA 1
ATOM 1484 C C . GLY A 1 183 ? 11.831 0.270 8.216 1.00 72.06 183 GLY A C 1
ATOM 1485 O O . GLY A 1 183 ? 11.900 1.235 8.976 1.00 72.06 183 GLY A O 1
ATOM 1486 N N . VAL A 1 184 ? 10.662 -0.272 7.858 1.00 73.38 184 VAL A N 1
ATOM 1487 C CA . VAL A 1 184 ? 9.375 0.238 8.359 1.00 73.38 184 VAL A CA 1
ATOM 1488 C C . VAL A 1 184 ? 9.280 0.069 9.874 1.00 73.38 184 VAL A C 1
ATOM 1490 O O . VAL A 1 184 ? 9.352 -1.047 10.386 1.00 73.38 184 VAL A O 1
ATOM 1493 N N . LYS A 1 185 ? 9.057 1.175 10.588 1.00 74.31 185 LYS A N 1
ATOM 1494 C CA . LYS A 1 185 ? 8.768 1.185 12.026 1.00 74.31 185 LYS A CA 1
ATOM 1495 C C . LYS A 1 185 ? 7.298 1.530 12.235 1.00 74.31 185 LYS A C 1
ATOM 1497 O O . LYS A 1 185 ? 6.824 2.530 11.704 1.00 74.31 185 LYS A O 1
ATOM 1502 N N . TYR A 1 186 ? 6.585 0.708 12.995 1.00 74.62 186 TYR A N 1
ATOM 1503 C CA . TYR A 1 186 ? 5.197 0.960 13.380 1.00 74.62 186 TYR A CA 1
ATOM 1504 C C . TYR A 1 186 ? 4.925 0.402 14.779 1.00 74.62 186 TYR A C 1
ATOM 1506 O O . TYR A 1 186 ? 5.588 -0.537 15.219 1.00 74.62 186 TYR A O 1
ATOM 1514 N N . SER A 1 187 ? 3.950 0.986 15.478 1.00 76.19 187 SER A N 1
ATOM 1515 C CA . SER A 1 187 ? 3.521 0.515 16.797 1.00 76.19 187 SER A CA 1
ATOM 1516 C C . SER A 1 187 ? 2.496 -0.605 16.634 1.00 76.19 187 SER A C 1
ATOM 1518 O O . SER A 1 187 ? 1.433 -0.404 16.041 1.00 76.19 187 SER A O 1
ATOM 1520 N N . LEU A 1 188 ? 2.801 -1.792 17.166 1.00 75.94 188 LEU A N 1
ATOM 1521 C CA . LEU A 1 188 ? 1.878 -2.928 17.134 1.00 75.94 188 LEU A CA 1
ATOM 1522 C C . LEU A 1 188 ? 0.593 -2.610 17.909 1.00 75.94 188 LEU A C 1
ATOM 1524 O O . LEU A 1 188 ? -0.497 -2.894 17.417 1.00 75.94 188 LEU A O 1
ATOM 1528 N N . LYS A 1 189 ? 0.718 -1.924 19.051 1.00 77.25 189 LYS A N 1
ATOM 1529 C CA . LYS A 1 189 ? -0.403 -1.450 19.871 1.00 77.25 189 LYS A CA 1
ATOM 1530 C C . LYS A 1 189 ? -1.356 -0.555 19.083 1.00 77.25 189 LYS A C 1
ATOM 1532 O O . LYS A 1 189 ? -2.541 -0.862 18.975 1.00 77.25 189 LYS A O 1
ATOM 1537 N N . ASN A 1 190 ? -0.833 0.503 18.461 1.00 74.00 190 ASN A N 1
ATOM 1538 C CA . ASN A 1 190 ? -1.652 1.455 17.700 1.00 74.00 190 ASN A CA 1
ATOM 1539 C C . ASN A 1 190 ? -2.352 0.770 16.527 1.00 74.00 190 ASN A C 1
ATOM 1541 O O . ASN A 1 190 ? -3.485 1.101 16.183 1.00 74.00 190 ASN A O 1
ATOM 1545 N N . ARG A 1 191 ? -1.695 -0.226 15.933 1.00 75.88 191 ARG A N 1
ATOM 1546 C CA . ARG A 1 191 ? -2.274 -1.004 14.847 1.00 75.88 191 ARG A CA 1
ATOM 1547 C C . ARG A 1 191 ? -3.416 -1.907 15.307 1.00 75.88 191 ARG A C 1
ATOM 1549 O O . ARG A 1 191 ? -4.437 -1.987 14.626 1.00 75.88 191 ARG A O 1
ATOM 1556 N N . VAL A 1 192 ? -3.251 -2.591 16.439 1.00 77.94 192 VAL A N 1
ATOM 1557 C CA . VAL A 1 192 ? -4.319 -3.400 17.043 1.00 77.94 192 VAL A CA 1
ATOM 1558 C C . VAL A 1 192 ? -5.509 -2.503 17.377 1.00 77.94 192 VAL A C 1
ATOM 1560 O O . VAL A 1 192 ? -6.624 -2.812 16.966 1.00 77.94 192 VAL A O 1
ATOM 1563 N N . LEU A 1 193 ? -5.268 -1.349 18.003 1.00 78.31 193 LEU A N 1
ATOM 1564 C CA . LEU A 1 193 ? -6.306 -0.363 18.313 1.00 78.31 193 LEU A CA 1
ATOM 1565 C C . LEU A 1 193 ? -7.038 0.138 17.062 1.00 78.31 193 LEU A C 1
ATOM 1567 O O . LEU A 1 193 ? -8.265 0.207 17.063 1.00 78.31 193 LEU A O 1
ATOM 1571 N N . ALA A 1 194 ? -6.327 0.419 15.968 1.00 78.88 194 ALA A N 1
ATOM 1572 C CA . ALA A 1 194 ? -6.955 0.820 14.710 1.00 78.88 194 ALA A CA 1
ATOM 1573 C C . ALA A 1 194 ? -7.885 -0.273 14.154 1.00 78.88 194 ALA A C 1
ATOM 1575 O O . ALA A 1 194 ? -9.013 0.017 13.745 1.00 78.88 194 ALA A O 1
ATOM 1576 N N . HIS A 1 195 ? -7.447 -1.536 14.172 1.00 80.94 195 HIS A N 1
ATOM 1577 C CA . HIS A 1 195 ? -8.274 -2.669 13.747 1.00 80.94 195 HIS A CA 1
ATOM 1578 C C . HIS A 1 195 ? -9.491 -2.878 14.652 1.00 80.94 195 HIS A C 1
ATOM 1580 O O . HIS A 1 195 ? -10.589 -3.101 14.143 1.00 80.94 195 HIS A O 1
ATOM 1586 N N . VAL A 1 196 ? -9.316 -2.756 15.969 1.00 82.81 196 VAL A N 1
ATOM 1587 C CA . VAL A 1 196 ? -10.407 -2.812 16.951 1.00 82.81 196 VAL A CA 1
ATOM 1588 C C . VAL A 1 196 ? -11.414 -1.700 16.683 1.00 82.81 196 VAL A C 1
ATOM 1590 O O . VAL A 1 196 ? -12.599 -1.982 16.540 1.00 82.81 196 VAL A O 1
ATOM 1593 N N . LYS A 1 197 ? -10.958 -0.453 16.523 1.00 79.25 197 LYS A N 1
ATOM 1594 C CA . LYS A 1 197 ? -11.818 0.695 16.207 1.00 79.25 197 LYS A CA 1
ATOM 1595 C C . LYS A 1 197 ? -12.625 0.455 14.936 1.00 79.25 197 LYS A C 1
ATOM 1597 O O . LYS A 1 197 ? -13.838 0.631 14.937 1.00 79.25 197 LYS A O 1
ATOM 1602 N N . SER A 1 198 ? -11.968 0.011 13.866 1.00 83.81 198 SER A N 1
ATOM 1603 C CA . SER A 1 198 ? -12.633 -0.294 12.596 1.00 83.81 198 SER A CA 1
ATOM 1604 C C . SER A 1 198 ? -13.670 -1.414 12.734 1.00 83.81 198 SER A C 1
ATOM 1606 O O . SER A 1 198 ? -14.767 -1.299 12.187 1.00 83.81 198 SER A O 1
ATOM 1608 N N . GLY A 1 199 ? -13.355 -2.468 13.491 1.00 82.31 199 GLY A N 1
ATOM 1609 C CA . GLY A 1 199 ? -14.290 -3.552 13.788 1.00 82.31 199 GLY A CA 1
ATOM 1610 C C . GLY A 1 199 ? -15.495 -3.079 14.599 1.00 82.31 199 GLY A C 1
ATOM 1611 O O . GLY A 1 199 ? -16.627 -3.395 14.242 1.00 82.31 199 GLY A O 1
ATOM 1612 N N . LEU A 1 200 ? -15.267 -2.274 15.639 1.00 81.75 200 LEU A N 1
ATOM 1613 C CA . LEU A 1 200 ? -16.325 -1.739 16.495 1.00 81.75 200 LEU A CA 1
ATOM 1614 C C . LEU A 1 200 ? -17.275 -0.819 15.724 1.00 81.75 200 LEU A C 1
ATOM 1616 O O . LEU 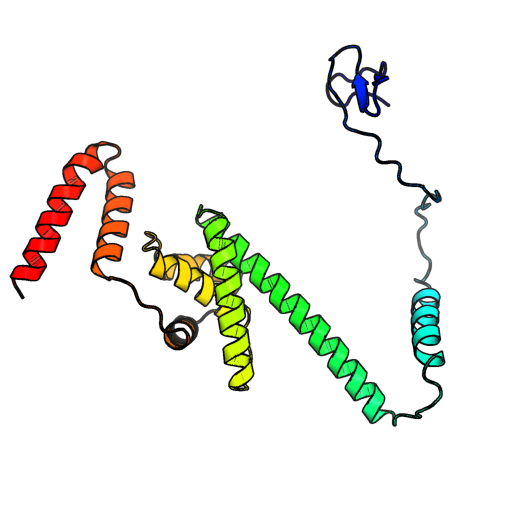A 1 200 ? -18.484 -0.992 15.827 1.00 81.75 200 LEU A O 1
ATOM 1620 N N . VAL A 1 201 ? -16.745 0.093 14.903 1.00 81.56 201 VAL A N 1
ATOM 1621 C CA . VAL A 1 201 ? -17.560 0.975 14.048 1.00 81.56 201 VAL A CA 1
ATOM 1622 C C . VAL A 1 201 ? -18.446 0.155 13.109 1.00 81.56 201 VAL A C 1
ATOM 1624 O O . VAL A 1 201 ? -19.625 0.455 12.943 1.00 81.56 201 VAL A O 1
ATOM 1627 N N . ARG A 1 202 ? -17.897 -0.909 12.510 1.00 83.25 202 ARG A N 1
ATOM 1628 C CA . ARG A 1 202 ? -18.633 -1.753 11.562 1.00 83.25 202 ARG A CA 1
ATOM 1629 C C . ARG A 1 202 ? -19.713 -2.610 12.228 1.00 83.25 202 ARG A C 1
ATOM 1631 O O . ARG A 1 202 ? -20.729 -2.873 11.594 1.00 83.25 202 ARG A O 1
ATOM 1638 N N . LEU A 1 203 ? -19.471 -3.094 13.444 1.00 88.38 203 LEU A N 1
ATOM 1639 C CA . LEU A 1 203 ? -20.367 -4.030 14.133 1.00 88.38 203 LEU A CA 1
ATOM 1640 C C . LEU A 1 203 ? -21.421 -3.334 14.997 1.00 88.38 203 LEU A C 1
ATOM 1642 O O . LEU A 1 203 ? -22.542 -3.822 15.081 1.00 88.38 203 LEU A O 1
ATOM 1646 N N . PHE A 1 204 ? -21.069 -2.218 15.635 1.00 83.25 204 PHE A N 1
ATOM 1647 C CA . PHE A 1 204 ? -21.884 -1.604 16.687 1.00 83.25 204 PHE A CA 1
ATOM 1648 C C . PHE A 1 204 ? -22.380 -0.195 16.344 1.00 83.25 204 PHE A C 1
ATOM 1650 O O . PHE A 1 204 ? -23.053 0.418 17.174 1.00 83.25 204 PHE A O 1
ATOM 1657 N N . GLY A 1 205 ? -22.063 0.329 15.149 1.00 83.25 205 GLY A N 1
ATOM 1658 C CA . GLY A 1 205 ? -22.405 1.706 14.782 1.00 83.25 205 GLY A CA 1
ATOM 1659 C C . GLY A 1 205 ? -21.944 2.660 15.881 1.00 83.25 205 GLY A C 1
ATOM 1660 O O . GLY A 1 205 ? -20.880 2.435 16.447 1.00 83.25 205 GLY A O 1
ATOM 1661 N N . ASP A 1 206 ? -22.768 3.639 16.258 1.00 83.19 206 ASP A N 1
ATOM 1662 C CA . ASP A 1 206 ? -22.454 4.707 17.226 1.00 83.19 206 ASP A CA 1
ATOM 1663 C C . ASP A 1 206 ? -22.052 4.236 18.634 1.00 83.19 206 ASP A C 1
ATOM 1665 O O . ASP A 1 206 ? -21.331 4.941 19.344 1.00 83.19 206 ASP A O 1
ATOM 1669 N N . GLN A 1 207 ? -22.436 3.023 19.046 1.00 82.56 207 GLN A N 1
ATOM 1670 C CA . GLN A 1 207 ? -22.079 2.489 20.368 1.00 82.56 207 GLN A CA 1
ATOM 1671 C C . GLN A 1 207 ? -20.570 2.232 20.525 1.00 82.56 207 GLN A C 1
ATOM 1673 O O . GLN A 1 207 ? -20.080 2.080 21.649 1.00 82.56 207 GLN A O 1
ATOM 1678 N N . TRP A 1 208 ? -19.813 2.232 19.420 1.00 83.88 208 TRP A N 1
ATOM 1679 C CA . TRP A 1 208 ? -18.358 2.084 19.420 1.00 83.88 208 TRP A CA 1
ATOM 1680 C C . TRP A 1 208 ? -17.651 3.101 20.326 1.00 83.88 208 TRP A C 1
ATOM 1682 O O . TRP A 1 208 ? -16.638 2.759 20.934 1.00 83.88 208 TRP A O 1
ATOM 1692 N N . VAL A 1 209 ? -18.196 4.316 20.460 1.00 84.25 209 VAL A N 1
ATOM 1693 C CA . VAL A 1 209 ? -17.606 5.411 21.252 1.00 84.25 209 VAL A CA 1
ATOM 1694 C C . VAL A 1 209 ? -17.498 5.040 22.732 1.00 84.25 209 VAL A C 1
ATOM 1696 O O . VAL A 1 209 ? -16.521 5.391 23.384 1.00 84.25 209 VAL A O 1
ATOM 1699 N N . ASN A 1 210 ? -18.456 4.268 23.249 1.00 85.38 210 ASN A N 1
ATOM 1700 C CA . ASN A 1 210 ? -18.475 3.840 24.651 1.00 85.38 210 ASN A CA 1
ATOM 1701 C C . ASN A 1 210 ? -17.647 2.568 24.890 1.00 85.38 210 ASN A C 1
ATOM 1703 O O . ASN A 1 210 ? -17.166 2.329 25.998 1.00 85.38 210 ASN A O 1
ATOM 1707 N N . LEU A 1 211 ? -17.500 1.728 23.861 1.00 83.62 211 LEU A N 1
ATOM 1708 C CA . LEU A 1 211 ? -16.789 0.448 23.938 1.00 83.62 211 LEU A CA 1
ATOM 1709 C C . LEU A 1 211 ? -15.284 0.596 23.692 1.00 83.62 211 LEU A C 1
ATOM 1711 O O . LEU A 1 211 ? -14.485 -0.145 24.269 1.00 83.62 211 LEU A O 1
ATOM 1715 N N . TYR A 1 212 ? -14.885 1.552 22.854 1.00 85.44 212 TYR A N 1
ATOM 1716 C CA . TYR A 1 212 ? -13.488 1.760 22.485 1.00 85.44 212 TYR A CA 1
ATOM 1717 C C . TYR A 1 212 ? -12.588 2.110 23.689 1.00 85.44 212 TYR A C 1
ATOM 1719 O O . TYR A 1 212 ? -11.587 1.413 23.857 1.00 85.44 212 TYR A O 1
ATOM 1727 N N . PRO A 1 213 ? -12.950 3.051 24.592 1.00 86.88 213 PRO A N 1
ATOM 1728 C CA . PRO A 1 213 ? -12.141 3.364 25.776 1.00 86.88 213 PRO A CA 1
ATOM 1729 C C . PRO A 1 213 ? -11.951 2.164 26.710 1.00 86.88 213 PRO A C 1
ATOM 1731 O O . PRO A 1 213 ? -10.839 1.887 27.145 1.00 86.88 213 PRO A O 1
ATOM 1734 N N . LYS A 1 214 ? -13.010 1.373 26.940 1.00 86.62 214 LYS A N 1
ATOM 1735 C CA . LYS A 1 214 ? -12.928 0.141 27.749 1.00 86.62 214 LYS A CA 1
ATOM 1736 C C . LYS A 1 214 ? -11.982 -0.890 27.133 1.00 86.62 214 LYS A C 1
ATOM 1738 O O . LYS A 1 214 ? -11.286 -1.614 27.840 1.00 86.62 214 LYS A O 1
ATOM 1743 N N . THR A 1 215 ? -11.956 -0.962 25.803 1.00 82.75 215 THR A N 1
ATOM 1744 C CA . THR A 1 215 ? -11.064 -1.874 25.078 1.00 82.75 215 THR A CA 1
ATOM 1745 C C . THR A 1 215 ? -9.611 -1.403 25.149 1.00 82.75 215 THR A C 1
ATOM 1747 O O . THR A 1 215 ? -8.700 -2.219 25.274 1.00 82.75 215 THR A O 1
ATOM 1750 N N . GLU A 1 216 ? -9.385 -0.091 25.111 1.00 84.75 216 GLU A N 1
ATOM 1751 C CA . GLU A 1 216 ? -8.067 0.511 25.300 1.00 84.75 216 GLU A CA 1
ATOM 1752 C C . GLU A 1 216 ? -7.539 0.288 26.726 1.00 84.75 216 GLU A C 1
ATOM 1754 O O . GLU A 1 216 ? -6.396 -0.134 26.894 1.00 84.75 216 GLU A O 1
ATOM 1759 N N . GLU A 1 217 ? -8.378 0.468 27.749 1.00 85.75 217 GLU A N 1
ATOM 1760 C CA . GLU A 1 217 ? -8.049 0.155 29.147 1.00 85.75 217 GLU A CA 1
ATOM 1761 C C . GLU A 1 217 ? -7.685 -1.321 29.340 1.00 85.75 217 GLU A C 1
ATOM 1763 O O . GLU A 1 217 ? -6.680 -1.629 29.983 1.00 85.75 217 GLU A O 1
ATOM 1768 N N . PHE A 1 218 ? -8.446 -2.236 28.735 1.00 86.12 218 PHE A N 1
ATOM 1769 C CA . PHE A 1 218 ? -8.152 -3.669 28.777 1.00 86.12 218 PHE A CA 1
ATOM 1770 C C . PHE A 1 218 ? -6.796 -4.002 28.135 1.00 86.12 218 PHE A C 1
ATOM 1772 O O . PHE A 1 218 ? -5.989 -4.723 28.723 1.00 86.12 218 PHE A O 1
ATOM 1779 N N . LEU A 1 219 ? -6.505 -3.437 26.957 1.00 82.19 219 LEU A N 1
ATOM 1780 C CA . LEU A 1 219 ? -5.216 -3.621 26.279 1.00 82.19 219 LEU A CA 1
ATOM 1781 C C . LEU A 1 219 ? -4.046 -3.051 27.095 1.00 82.19 219 LEU A C 1
ATOM 1783 O O . LEU A 1 219 ? -2.988 -3.671 27.158 1.00 82.19 219 LEU A O 1
ATOM 1787 N N . ASN A 1 220 ? -4.242 -1.914 27.764 1.00 81.25 220 ASN A N 1
ATOM 1788 C CA . ASN A 1 220 ? -3.250 -1.338 28.675 1.00 81.25 220 ASN A CA 1
ATOM 1789 C C . ASN A 1 220 ? -3.045 -2.195 29.939 1.00 81.25 220 ASN A C 1
ATOM 1791 O O . ASN A 1 220 ? -1.945 -2.232 30.486 1.00 81.25 220 ASN A O 1
ATOM 1795 N N . GLY A 1 221 ? -4.083 -2.890 30.410 1.00 79.12 221 GLY A N 1
ATOM 1796 C CA . GLY A 1 221 ? -3.995 -3.830 31.532 1.00 79.12 221 GLY A CA 1
ATOM 1797 C C . GLY A 1 221 ? -3.185 -5.090 31.208 1.00 79.12 221 GLY A C 1
ATOM 1798 O O . GLY A 1 221 ? -2.448 -5.581 32.064 1.00 79.12 221 GLY A O 1
ATOM 1799 N N . LEU A 1 222 ? -3.252 -5.571 29.962 1.00 77.25 222 LEU A N 1
ATOM 1800 C CA . LEU A 1 222 ? -2.443 -6.700 29.487 1.00 77.25 222 LEU A CA 1
ATOM 1801 C C . LEU A 1 222 ? -0.941 -6.379 29.469 1.00 77.25 222 LEU A C 1
ATOM 1803 O O . LEU A 1 222 ? -0.134 -7.242 29.780 1.00 77.25 222 LEU A O 1
ATOM 1807 N N . GLU A 1 223 ? -0.550 -5.136 29.175 1.00 62.81 223 GLU A N 1
ATOM 1808 C CA . GLU A 1 223 ? 0.864 -4.721 29.225 1.00 62.81 223 GLU A CA 1
ATOM 1809 C C . GLU A 1 223 ? 1.439 -4.712 30.648 1.00 62.81 223 GLU A C 1
ATOM 1811 O O . GLU A 1 223 ? 2.646 -4.831 30.810 1.00 62.81 223 GLU A O 1
ATOM 1816 N N . ARG A 1 224 ? 0.601 -4.572 31.684 1.00 57.00 224 ARG A N 1
ATOM 1817 C CA . ARG A 1 224 ? 1.041 -4.553 33.092 1.00 57.00 224 ARG A CA 1
ATOM 1818 C C . ARG A 1 224 ? 1.179 -5.944 33.716 1.00 57.00 224 ARG A C 1
ATOM 1820 O O . ARG A 1 224 ? 1.613 -6.044 34.858 1.00 57.00 224 ARG A O 1
ATOM 1827 N N . SER A 1 225 ? 0.734 -6.985 33.015 1.00 51.47 225 SER A N 1
ATOM 1828 C CA . SER A 1 225 ? 0.689 -8.369 33.510 1.00 51.47 225 SER A CA 1
ATOM 1829 C C . SER A 1 225 ? 1.775 -9.277 32.912 1.00 51.47 225 SER A C 1
ATOM 1831 O O . SER A 1 225 ? 1.831 -10.455 33.263 1.00 51.47 225 SER A O 1
ATOM 1833 N N . PHE A 1 226 ? 2.651 -8.719 32.072 1.00 45.72 226 PHE A N 1
ATOM 1834 C CA . PHE A 1 226 ? 3.890 -9.323 31.571 1.00 45.72 226 PHE A CA 1
ATOM 1835 C C . PHE A 1 226 ? 5.094 -8.498 32.028 1.00 45.72 226 PHE A C 1
ATOM 1837 O O . PHE A 1 226 ? 6.185 -9.098 32.148 1.00 45.72 226 PHE A O 1
#

Sequence (226 aa):
MKCPYCGSSRIIERDGQYVCIDCASVLSSVYVYDTYTQASPLYNSDEIDLSPIWRSVERSIKKDNSLKLSIYKKLKIIDKRLRTKHESYSIYRAYECINFIVRSLGIDNTYAEEAKIIFRKIISKERMNNDRVRYYQAAIAAVLHVILTNNLPISTKLVINICKSRGHKLNFETVRESLMAIGVKYSLKNRVLAHVKSGLVRLFGDQWVNLYPKTEEFLNGLERSF